Protein 3AX1 (pdb70)

Nearest PDB structures (foldseek):
  3ax1-assembly1_A  TM=1.003E+00  e=4.903E-50  Arabidopsis thaliana
  6f7p-assembly2_D  TM=4.455E-01  e=3.213E-05  Homo sapiens
  7qy5-assembly1_D  TM=3.131E-01  e=3.976E-04  Schizosaccharomyces pombe
  7qy5-assembly1_B  TM=3.128E-01  e=9.876E-04  Schizosaccharomyces pombe

Radius of gyration: 26.88 Å; Cα contacts (8 Å, |Δi|>4): 322; chains: 1; bounding box: 66×75×68 Å

B-factor: mean 77.03, std 22.75, range [39.2, 157.37]

InterPro domains:
  IPR007042 SERRATE/Ars2 , C-terminal [PF04959] (436-631)
  IPR013087 Zinc finger C2H2-type [PS00028] (500-523)
  IPR021933 SERRATE/Ars2, N-terminal [PF12066] (199-280)
  IPR039727 SERRATE/Ars2 [PTHR13165] (330-719)

Secondary structure (DSSP, 8-state):
-PPPHHHHGGGTTTS--HHHHHHHHHHHHHHHHHHHHHHHHHHHTTSHHHHHHH-HHHHHHHHHHHHHHHHHHHHHHHHHHHTT-----SBSS-----PBPPGGGS-HHHHHHHHHHHHHHHHHHHHHHT----TT------EEE--SS--EEE-SHHHHHHHHHHHHHHH-EEGGGTEE-TT--SB--B--HHHHHHHHHHHHHHHS--HHHHHH-HHHHHHHHHHHHGGGEEEEE-SSSSEEEEE-SSS---EESSHHHHHHHHHHH-HHHHHHHHHHHHHHHHHHHHHHH-----

Sequence (298 aa):
GLMSYKQFIQELEDDILPSEAERRYQEYKSEYITTQKRAFFNTHKEEDWLKNKYHPTNLLSVIERRNDLAQKVAKDFLLDLQSGTLDLGPAVTALNAAPKAPSFTSDPKRILTDVEQTQALVRKLDSEKKIEENVLQSTGPVVIIRGLTSVKGLEGVELLDTLVTYLWRVHGLDYYGKVETNEAKGLRHVRDENESKFDSHWQERLKGQDPLEVMAAKEKIDAAATEALDPHVRKIRDEKYGWKYGCGAKGCTKLFHAAEFVYKHLKLKHTELVTELTTKVREELYFQNYLEHHHHHH

GO terms:
  GO:0010445 nuclear dicing body (C, IDA)
  GO:0005634 nucleus (C, EXP)
  GO:0016607 nuclear speck (C, EXP)
  GO:0031053 primary miRNA processing (P, IMP)
  GO:0008380 RNA splicing (P, IMP)
  GO:0005515 protein binding (F, IPI)
  GO:0016607 nuclear speck (C, IDA)
  GO:0006355 regulation of DNA-templated transcription (P, TAS)
  GO:0005730 nucleolus (C, HDA)
  GO:0010267 ta-siRNA processing (P, IMP)
  GO:2000011 regulation of adaxial/abaxial pattern formation (P, IMP)
  GO:0048367 shoot system development (P, IMP)
  GO:0048509 regulation of meristem development (P, IMP)
  GO:0000381 regulation of alternative mRNA splicing, via spliceosome (P, IMP)
  GO:0005846 nuclear cap binding complex (C, IPI)

Solvent-accessible surface area: 19092 Å² total; per-residue (Å²): 98,57,54,43,86,160,81,35,40,114,153,60,88,141,139,112,86,89,75,104,9,104,140,120,29,104,84,50,66,68,112,48,47,81,52,77,48,110,46,70,14,79,94,42,65,128,80,94,106,0,51,55,96,9,10,5,80,30,0,67,47,9,7,93,140,29,5,89,110,4,59,125,35,2,153,58,9,24,106,57,15,43,54,40,81,26,65,79,17,45,32,35,78,20,172,149,155,24,62,166,11,61,96,40,4,101,53,92,153,10,33,122,52,2,5,106,12,0,12,22,0,0,111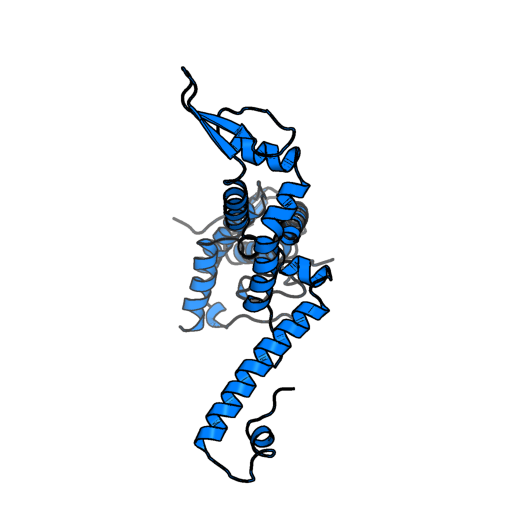,47,0,1,82,29,4,120,14,135,158,12,73,0,74,172,125,44,40,91,7,100,1,192,24,159,141,67,104,98,53,23,115,12,58,91,0,0,36,3,0,0,2,0,0,16,30,13,9,9,0,6,0,7,17,78,68,40,75,60,132,18,173,36,81,7,52,51,90,146,134,72,56,72,127,7,39,62,58,0,73,119,15,34,166,41,100,4,64,27,60,85,33,1,18,116,154,141,12,63,59,31,8,45,130,28,0,78,113,41,23,117,118,75,164,46,177,178,160,36,99,49,39,0,1,21,8,202,90,24,118,103,103,43,100,26,34,124,104,0,34,142,12,0,78,120,131,30,83,118,38,11,78,132,56,4,59,174,64,64,73,93,35,4,47,73,9,0,54,133,84,35,143,36,156,95

Structure (mmCIF, N/CA/C/O backbone):
data_3AX1
#
_entry.id   3AX1
#
_cell.length_a   50.965
_cell.length_b   80.663
_cell.length_c   112.670
_cell.angle_alpha   90.00
_cell.angle_beta   90.00
_cell.angle_gamma   90.00
#
_symmetry.space_group_name_H-M   'P 21 21 21'
#
loop_
_entity.id
_entity.type
_entity.pdbx_description
1 polymer 'Serrate RNA effector molecule'
2 non-polymer 'ZINC ION'
3 water water
#
loop_
_atom_site.group_PDB
_atom_site.id
_atom_site.type_symbol
_atom_site.label_atom_id
_atom_site.label_alt_id
_atom_site.label_comp_id
_atom_site.label_asym_id
_atom_site.label_entity_id
_atom_site.label_seq_id
_atom_site.pdbx_PDB_ins_code
_atom_site.Cartn_x
_atom_site.Cartn_y
_atom_site.Cartn_z
_atom_site.occupancy
_atom_site.B_iso_or_equiv
_atom_site.auth_seq_id
_atom_site.auth_comp_id
_atom_site.auth_asym_id
_atom_site.auth_atom_id
_atom_site.pdbx_PDB_model_num
ATOM 1 N N . GLY A 1 1 ? 0.747 29.817 69.788 1.00 80.50 194 GLY A N 1
ATOM 2 C CA . GLY A 1 1 ? 0.142 29.263 68.537 1.00 80.30 194 GLY A CA 1
ATOM 3 C C . GLY A 1 1 ? -1.319 29.650 68.436 1.00 80.08 194 GLY A C 1
ATOM 4 O O . GLY A 1 1 ? -2.039 29.682 69.445 1.00 80.22 194 GLY A O 1
ATOM 5 N N . LEU A 1 2 ? -1.763 29.951 67.221 1.00 97.35 195 LEU A N 1
ATOM 6 C CA . LEU A 1 2 ? -3.152 30.335 67.017 1.00 97.08 195 LEU A CA 1
ATOM 7 C C . LEU A 1 2 ? -4.107 29.160 67.250 1.00 100.21 195 LEU A C 1
ATOM 8 O O . LEU A 1 2 ? -4.015 28.135 66.577 1.00 102.30 195 LEU A O 1
ATOM 13 N N . MET A 1 3 ? -5.012 29.325 68.211 1.00 100.48 196 MET A N 1
ATOM 14 C CA . MET A 1 3 ? -6.046 28.333 68.486 1.00 103.67 196 MET A CA 1
ATOM 15 C C . MET A 1 3 ? -6.954 28.167 67.286 1.00 104.69 196 MET A C 1
ATOM 16 O O . MET A 1 3 ? -7.414 29.149 66.720 1.00 102.70 196 MET A O 1
ATOM 21 N N . SER A 1 4 ? -7.214 26.929 66.890 1.00 108.09 197 SER A N 1
ATOM 22 C CA . SER A 1 4 ? -8.263 26.679 65.912 1.00 110.14 197 SER A CA 1
ATOM 23 C C . SER A 1 4 ? -9.581 27.121 66.540 1.00 110.99 197 SER A C 1
ATOM 24 O O . SER A 1 4 ? -9.656 27.340 67.760 1.00 110.66 197 SER A O 1
ATOM 27 N N . TYR A 1 5 ? -10.615 27.260 65.717 1.00 112.22 198 TYR A N 1
ATOM 28 C CA . TYR A 1 5 ? -11.929 27.569 66.251 1.00 113.77 198 TYR A CA 1
ATOM 29 C C . TYR A 1 5 ? -12.266 26.587 67.357 1.00 117.64 198 TYR A C 1
ATOM 30 O O . TYR A 1 5 ? -12.656 27.002 68.440 1.00 117.55 198 TYR A O 1
ATOM 39 N N . LYS A 1 6 ? -12.054 25.297 67.088 1.00 121.68 199 LYS A N 1
ATOM 40 C CA . LYS A 1 6 ? -12.508 24.186 67.955 1.00 126.51 199 LYS A CA 1
ATOM 41 C C . LYS A 1 6 ? -12.099 24.320 69.423 1.00 126.13 199 LYS A C 1
ATOM 42 O O . LYS A 1 6 ? -12.877 24.004 70.333 1.00 128.05 199 LYS A O 1
ATOM 48 N N . GLN A 1 7 ? -10.877 24.805 69.626 1.00 123.65 200 GLN A N 1
ATOM 49 C CA . GLN A 1 7 ? -10.257 24.877 70.941 1.00 123.47 200 GLN A CA 1
ATOM 50 C C . GLN A 1 7 ? -10.718 26.093 71.728 1.00 121.46 200 GLN A C 1
ATOM 51 O O . GLN A 1 7 ? -10.945 26.007 72.936 1.00 122.44 200 GLN A O 1
ATOM 57 N N . PHE A 1 8 ? -10.844 27.224 71.039 1.00 119.00 201 PHE A N 1
ATOM 58 C CA . PHE A 1 8 ? -11.282 28.476 71.656 1.00 117.08 201 PHE A CA 1
ATOM 59 C C . PHE A 1 8 ? -12.646 28.370 72.355 1.00 120.08 201 PHE A C 1
ATOM 60 O O . PHE A 1 8 ? -12.834 28.928 73.437 1.00 119.37 201 PHE A O 1
ATOM 68 N N . ILE A 1 9 ? -13.582 27.653 71.734 1.00 123.90 202 ILE A N 1
ATOM 69 C CA . ILE A 1 9 ? -14.959 27.534 72.222 1.00 127.45 202 ILE A CA 1
ATOM 70 C C . ILE A 1 9 ? -15.029 26.963 73.639 1.00 130.18 202 ILE A C 1
ATOM 71 O O . ILE A 1 9 ? -15.916 27.318 74.422 1.00 131.18 202 ILE A O 1
ATOM 76 N N . GLN A 1 10 ? -14.080 26.087 73.956 1.00 131.89 203 GLN A N 1
ATOM 77 C CA . GLN A 1 10 ? -14.199 25.166 75.087 1.00 135.58 203 GLN A CA 1
ATOM 78 C C . GLN A 1 10 ? -14.307 25.801 76.472 1.00 135.10 203 GLN A C 1
ATOM 79 O O . GLN A 1 10 ? -15.078 25.321 77.308 1.00 137.98 203 GLN A O 1
ATOM 85 N N . GLU A 1 11 ? -13.570 26.890 76.696 1.00 131.78 204 GLU A N 1
ATOM 86 C CA . GLU A 1 11 ? -13.625 27.618 77.970 1.00 131.27 204 GLU A CA 1
ATOM 87 C C . GLU A 1 11 ? -14.782 28.617 78.059 1.00 130.74 204 GLU A C 1
ATOM 88 O O . GLU A 1 11 ? -14.651 29.673 78.681 1.00 128.22 204 GLU A O 1
ATOM 94 N N . LEU A 1 12 ? -15.914 28.271 77.448 1.00 133.59 205 LEU A N 1
ATOM 95 C CA . LEU A 1 12 ? -17.107 29.121 77.447 1.00 133.91 205 LEU A CA 1
ATOM 96 C C . LEU A 1 12 ? -18.384 28.289 77.443 1.00 138.46 205 LEU A C 1
ATOM 97 O O . LEU A 1 12 ? -19.451 28.771 77.836 1.00 139.23 205 LEU A O 1
ATOM 102 N N . GLU A 1 13 ? -18.262 27.043 76.993 1.00 141.84 206 GLU A N 1
ATOM 103 C CA . GLU A 1 13 ? -19.408 26.178 76.691 1.00 146.52 206 GLU A CA 1
ATOM 104 C C . GLU A 1 13 ? -20.443 26.026 77.816 1.00 149.59 206 GLU A C 1
ATOM 105 O O . GLU A 1 13 ? -21.340 25.176 77.732 1.00 153.55 206 GLU A O 1
ATOM 111 N N . ASP A 1 14 ? -20.313 26.863 78.848 1.00 148.05 207 ASP A N 1
ATOM 112 C CA . ASP A 1 14 ? -21.215 26.903 80.009 1.00 150.52 207 ASP A CA 1
ATOM 113 C C . ASP A 1 14 ? -22.619 27.360 79.622 1.00 151.72 207 ASP A C 1
ATOM 114 O O . ASP A 1 14 ? -23.584 26.591 79.703 1.00 155.54 207 ASP A O 1
ATOM 119 N N . ASP A 1 15 ? -22.713 28.631 79.225 1.00 148.61 208 ASP A N 1
ATOM 120 C CA . ASP A 1 15 ? -23.918 29.182 78.620 1.00 149.20 208 ASP A CA 1
ATOM 121 C C . ASP A 1 15 ? -23.548 29.556 77.180 1.00 146.94 208 ASP A C 1
ATOM 122 O O . ASP A 1 15 ? -23.043 30.659 76.902 1.00 143.30 208 ASP A O 1
ATOM 127 N N . ILE A 1 16 ? -23.777 28.609 76.271 1.00 149.18 209 ILE A N 1
ATOM 128 C CA . ILE A 1 16 ? -23.276 28.714 74.895 1.00 147.10 209 ILE A CA 1
ATOM 129 C C . ILE A 1 16 ? -24.071 29.751 74.106 1.00 145.35 209 ILE A C 1
ATOM 130 O O . ILE A 1 16 ? -25.272 29.926 74.338 1.00 147.47 209 ILE A O 1
ATOM 135 N N . LEU A 1 17 ? -23.397 30.448 73.198 1.00 141.24 210 LEU A N 1
ATOM 136 C CA . LEU A 1 17 ? -24.097 31.168 72.141 1.00 140.14 210 LEU A CA 1
ATOM 137 C C . LEU A 1 17 ? -23.303 31.145 70.843 1.00 137.97 210 LEU A C 1
ATOM 138 O O . LEU A 1 17 ? -22.227 31.739 70.776 1.00 134.74 210 LEU A O 1
ATOM 143 N N . PRO A 1 18 ? -23.842 30.474 69.804 1.00 139.86 211 PRO A N 1
ATOM 144 C CA . PRO A 1 18 ? -23.185 30.270 68.504 1.00 138.37 211 PRO A CA 1
ATOM 145 C C . PRO A 1 18 ? -22.594 31.537 67.873 1.00 133.69 211 PRO A C 1
ATOM 146 O O . PRO A 1 18 ? -21.443 31.516 67.423 1.00 131.55 211 PRO A O 1
ATOM 150 N N . SER A 1 19 ? -23.365 32.624 67.852 1.00 132.03 212 SER A N 1
ATOM 151 C CA . SER A 1 19 ? -22.924 33.867 67.206 1.00 127.72 212 SER A CA 1
ATOM 152 C C . SER A 1 19 ? -22.128 34.823 6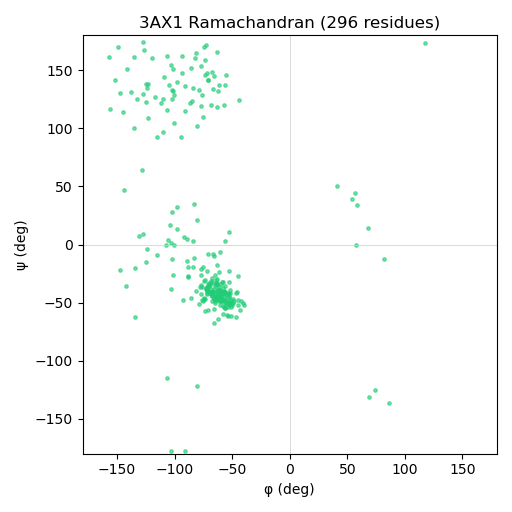8.097 1.00 123.79 212 SER A C 1
ATOM 153 O O . SER A 1 19 ? -21.316 35.585 67.587 1.00 120.76 212 SER A O 1
ATOM 156 N N . GLU A 1 20 ? -22.349 34.793 69.412 1.00 123.85 213 GLU A N 1
ATOM 157 C CA . GLU A 1 20 ? -21.453 35.496 70.334 1.00 120.48 213 GLU A CA 1
ATOM 158 C C . GLU A 1 20 ? -20.084 34.845 70.266 1.00 118.30 213 GLU A C 1
ATOM 159 O O . GLU A 1 20 ? -19.071 35.535 70.367 1.00 115.49 213 GLU A O 1
ATOM 165 N N . ALA A 1 21 ? -20.064 33.523 70.086 1.00 119.72 214 ALA A N 1
ATOM 166 C CA . ALA A 1 21 ? -18.822 32.757 69.985 1.00 118.13 214 ALA A CA 1
ATOM 167 C C . ALA A 1 21 ? -17.960 33.195 68.796 1.00 114.90 214 ALA A C 1
ATOM 168 O O . ALA A 1 21 ? -16.758 33.436 68.956 1.00 112.42 214 ALA A O 1
ATOM 170 N N . GLU A 1 22 ? -18.582 33.307 67.618 1.00 114.60 215 GLU A N 1
ATOM 171 C CA . GLU A 1 22 ? -17.895 33.733 66.383 1.00 111.25 215 GLU A CA 1
ATOM 172 C C . GLU A 1 22 ? -17.389 35.165 66.479 1.00 106.35 215 GLU A C 1
ATOM 173 O O . GLU A 1 22 ? -16.352 35.487 65.917 1.00 103.85 215 GLU A O 1
ATOM 179 N N . ARG A 1 23 ? -18.137 36.008 67.189 1.00 104.73 216 ARG A N 1
ATOM 180 C CA . ARG A 1 23 ? -17.767 37.395 67.468 1.00 100.42 216 ARG A CA 1
ATOM 181 C C . ARG A 1 23 ? -16.488 37.442 68.317 1.00 97.67 216 ARG A C 1
ATOM 182 O O . ARG A 1 23 ? -15.563 38.230 68.053 1.00 94.38 216 ARG A O 1
ATOM 190 N N . ARG A 1 24 ? -16.445 36.577 69.331 1.00 98.24 217 ARG A N 1
ATOM 191 C CA . ARG A 1 24 ? -15.350 36.570 70.297 1.00 95.67 217 ARG A CA 1
ATOM 192 C C . ARG A 1 24 ? -14.067 35.934 69.753 1.00 93.72 217 ARG A C 1
ATOM 193 O O . ARG A 1 24 ? -12.957 36.402 70.048 1.00 90.95 217 ARG A O 1
ATOM 201 N N . TYR A 1 25 ? -14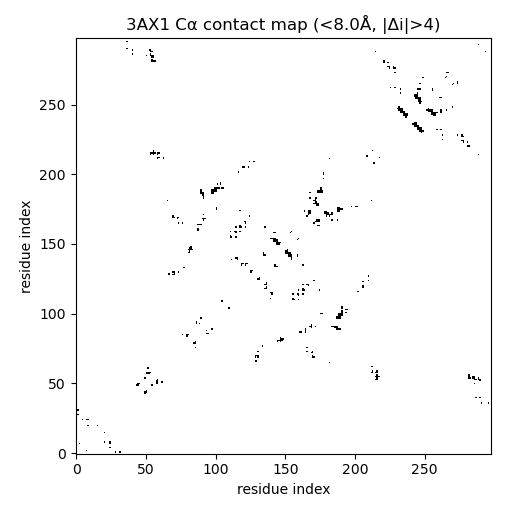.230 34.883 68.951 1.00 94.32 218 TYR A N 1
ATOM 202 C CA . TYR A 1 25 ? -13.100 34.196 68.357 1.00 92.79 218 TYR A CA 1
ATOM 203 C C . TYR A 1 25 ? -12.437 35.065 67.286 1.00 89.76 218 TYR A C 1
ATOM 204 O O . TYR A 1 25 ? -11.214 35.060 67.137 1.00 87.92 218 TYR A O 1
ATOM 213 N N . GLN A 1 26 ? -13.254 35.817 66.557 1.00 88.92 219 GLN A N 1
ATOM 214 C CA . GLN A 1 26 ? -12.775 36.763 65.563 1.00 85.97 219 GLN A CA 1
ATOM 215 C C . GLN A 1 26 ? -11.954 37.844 66.240 1.00 82.64 219 GLN A C 1
ATOM 216 O O . GLN A 1 26 ? -10.866 38.207 65.780 1.00 80.19 219 GLN A O 1
ATOM 222 N N . GLU A 1 27 ? -12.505 38.355 67.337 1.00 82.44 220 GLU A N 1
ATOM 223 C CA . GLU A 1 27 ? -11.836 39.334 68.187 1.00 80.33 220 GLU A CA 1
ATOM 224 C C . GLU A 1 27 ? -10.522 38.786 68.753 1.00 78.63 220 GLU A C 1
ATOM 225 O O . GLU A 1 27 ? -9.502 39.475 68.727 1.00 75.85 220 GLU A O 1
ATOM 231 N N . TYR A 1 28 ? -10.581 37.552 69.266 1.00 80.06 221 TYR A N 1
ATOM 232 C CA . TYR A 1 28 ? -9.412 36.812 69.728 1.00 78.97 221 TYR A CA 1
ATOM 233 C C . TYR A 1 28 ? -8.364 36.697 68.626 1.00 77.25 221 TYR A C 1
ATOM 234 O O . TYR A 1 28 ? -7.187 36.954 68.862 1.00 75.41 221 TYR A O 1
ATOM 243 N N . LYS A 1 29 ? -8.792 36.302 67.430 1.00 77.74 222 LYS A N 1
ATOM 244 C CA . LYS A 1 29 ? -7.877 36.165 66.313 1.00 76.17 222 LYS A CA 1
ATOM 245 C C . LYS A 1 29 ? -7.222 37.493 66.105 1.00 73.08 222 LYS A C 1
ATOM 246 O O . LYS A 1 29 ? -6.012 37.619 66.227 1.00 71.97 222 LYS A O 1
ATOM 252 N N . SER A 1 30 ? -8.041 38.498 65.833 1.00 72.31 223 SER A N 1
ATOM 253 C CA . SER A 1 30 ? -7.564 39.844 65.553 1.00 69.42 223 SER A CA 1
ATOM 254 C C . SER A 1 30 ? -6.541 40.315 66.596 1.00 67.53 223 SER A C 1
ATOM 255 O O . SER A 1 30 ? -5.462 40.792 66.244 1.00 66.17 223 SER A O 1
ATOM 258 N N . GLU A 1 31 ? -6.876 40.150 67.871 1.00 67.80 224 GLU A N 1
ATOM 259 C CA . GLU A 1 31 ? -6.045 40.610 68.976 1.00 66.37 224 GLU A CA 1
ATOM 260 C C . GLU A 1 31 ? -4.767 39.791 69.168 1.00 66.65 224 GLU A C 1
ATOM 261 O O . GLU A 1 31 ? -3.708 40.345 69.467 1.00 65.21 224 GLU A O 1
ATOM 267 N N . TYR A 1 32 ? -4.866 38.476 69.007 1.00 68.47 225 TYR A N 1
ATOM 268 C CA . TYR A 1 32 ? -3.696 37.619 69.036 1.00 68.63 225 TYR A CA 1
ATOM 269 C C . TYR A 1 32 ? -2.644 38.082 68.043 1.00 66.48 225 TYR A C 1
ATOM 270 O O . TYR A 1 32 ? -1.529 38.433 68.435 1.00 65.64 225 TYR A O 1
ATOM 279 N N . ILE A 1 33 ? -3.004 38.103 66.764 1.00 65.76 226 ILE A N 1
ATOM 280 C CA . ILE A 1 33 ? -2.046 38.413 65.701 1.00 63.96 226 ILE A CA 1
ATOM 281 C C . ILE A 1 33 ? -1.379 39.785 65.822 1.00 61.47 226 ILE A C 1
ATOM 282 O O . ILE A 1 33 ? -0.160 39.889 65.708 1.00 60.51 226 ILE A O 1
ATOM 287 N N . THR A 1 34 ? -2.168 40.827 66.061 1.00 61.01 227 THR A N 1
ATOM 288 C CA . THR A 1 34 ? -1.624 42.159 66.337 1.00 59.01 227 THR A CA 1
ATOM 289 C C . THR A 1 34 ? -0.583 42.097 67.453 1.00 59.49 227 THR A C 1
ATOM 290 O O . THR A 1 34 ? 0.464 42.739 67.367 1.00 58.06 227 THR A O 1
ATOM 294 N N . THR A 1 35 ? -0.878 41.317 68.492 1.00 61.65 228 THR A N 1
ATOM 295 C CA . THR A 1 35 ? -0.011 41.237 69.654 1.00 62.48 228 THR A CA 1
ATOM 296 C C . THR A 1 35 ? 1.257 40.432 69.379 1.00 63.53 228 THR A C 1
ATOM 297 O O . THR A 1 35 ? 2.347 40.877 69.718 1.00 62.52 228 THR A O 1
ATOM 301 N N . GLN A 1 36 ? 1.126 39.270 68.743 1.00 66.19 229 GLN A N 1
ATOM 302 C CA . GLN A 1 36 ? 2.304 38.509 68.320 1.00 67.72 229 GLN A CA 1
ATOM 303 C C . GLN A 1 36 ? 3.268 39.350 67.486 1.00 65.83 229 GLN A C 1
ATOM 304 O O . GLN A 1 36 ? 4.478 39.315 67.699 1.00 65.55 229 GLN A O 1
ATOM 310 N N . LYS A 1 37 ? 2.722 40.096 66.529 1.00 64.89 230 LYS A N 1
ATOM 311 C CA . LYS A 1 37 ? 3.535 40.943 65.665 1.00 62.97 230 LYS A CA 1
ATOM 312 C C . LYS A 1 37 ? 4.241 42.040 66.435 1.00 60.89 230 LYS A C 1
ATOM 313 O O . LYS A 1 37 ? 5.349 42.415 66.078 1.00 60.32 230 LYS A O 1
ATOM 319 N N . ARG A 1 38 ? 3.618 42.570 67.477 1.00 60.11 231 ARG A N 1
ATOM 320 C CA . ARG A 1 38 ? 4.282 43.611 68.228 1.00 58.78 231 ARG A CA 1
ATOM 321 C C . ARG A 1 38 ? 5.390 42.970 69.044 1.00 59.81 231 ARG A C 1
ATOM 322 O O . ARG A 1 38 ? 6.540 43.450 69.045 1.00 58.70 231 ARG A O 1
ATOM 330 N N . ALA A 1 39 ? 5.036 41.867 69.711 1.00 61.49 232 ALA A N 1
ATOM 331 C CA . ALA A 1 39 ? 5.973 41.095 70.517 1.00 62.57 232 ALA A CA 1
ATOM 332 C C . ALA A 1 39 ? 7.249 40.789 69.738 1.00 62.69 232 ALA A C 1
ATOM 333 O O . ALA A 1 39 ? 8.348 41.033 70.230 1.00 62.59 232 ALA A O 1
ATOM 335 N N . PHE A 1 40 ? 7.099 40.267 68.523 1.00 63.18 233 PHE A N 1
ATOM 336 C CA . PHE A 1 40 ? 8.244 39.922 67.707 1.00 63.13 233 PHE A CA 1
ATOM 337 C C . PHE A 1 40 ? 9.067 41.166 67.416 1.00 61.41 233 PHE A C 1
ATOM 338 O O . PHE A 1 40 ? 10.290 41.153 67.549 1.00 61.14 233 PHE A O 1
ATOM 346 N N . PHE A 1 41 ? 8.391 42.241 67.033 1.00 60.27 234 PHE A N 1
ATOM 347 C CA . PHE A 1 41 ? 9.079 43.497 66.806 1.00 59.10 234 PHE A CA 1
ATOM 348 C C . PHE A 1 41 ? 9.882 43.958 68.010 1.00 59.08 234 PHE A C 1
ATOM 349 O O . PHE A 1 41 ? 11.002 44.415 67.857 1.00 58.72 234 PHE A O 1
ATOM 357 N N . ASN A 1 42 ? 9.301 43.846 69.198 1.00 60.06 235 ASN A N 1
ATOM 358 C CA . ASN A 1 42 ? 9.963 44.286 70.422 1.00 60.48 235 ASN A CA 1
ATOM 359 C C . ASN A 1 42 ? 11.119 43.413 70.880 1.00 62.22 235 ASN A C 1
ATOM 360 O O . ASN A 1 42 ? 11.971 43.879 71.626 1.00 62.44 235 ASN A O 1
ATOM 365 N N . THR A 1 43 ? 11.126 42.148 70.457 1.00 63.97 236 THR A N 1
ATOM 366 C CA . THR A 1 43 ? 12.224 41.221 70.734 1.00 65.70 236 THR A CA 1
ATOM 367 C C . THR A 1 43 ? 13.444 41.583 69.890 1.00 65.52 236 THR A C 1
ATOM 368 O O . THR A 1 43 ? 14.574 41.491 70.371 1.00 66.06 236 THR A O 1
ATOM 372 N N . HIS A 1 44 ? 13.214 42.018 68.648 1.00 64.62 237 HIS A N 1
ATOM 373 C CA . HIS A 1 44 ? 14.304 42.219 67.711 1.00 64.63 237 HIS A CA 1
ATOM 374 C C . HIS A 1 44 ? 14.546 43.665 67.247 1.00 63.71 237 HIS A C 1
ATOM 375 O O . HIS A 1 44 ? 15.559 43.938 66.606 1.00 63.03 237 HIS A O 1
ATOM 382 N N . LYS A 1 45 ? 13.646 44.587 67.584 1.00 63.95 238 LYS A N 1
ATOM 383 C CA . LYS A 1 45 ? 13.739 45.977 67.108 1.00 64.15 238 LYS A CA 1
ATOM 384 C C . LYS A 1 45 ? 15.155 46.575 67.201 1.00 64.80 238 LYS A C 1
ATOM 385 O O . LYS A 1 45 ? 15.500 47.478 66.438 1.00 64.19 238 LYS A O 1
ATOM 391 N N . GLU A 1 46 ? 15.960 46.074 68.136 1.00 67.00 239 GLU A N 1
ATOM 392 C CA . GLU A 1 46 ? 17.289 46.646 68.437 1.00 68.42 239 GLU A CA 1
ATOM 393 C C . GLU A 1 46 ? 18.408 46.065 67.592 1.00 68.86 239 GLU A C 1
ATOM 394 O O . GLU A 1 46 ? 19.422 46.727 67.363 1.00 68.96 239 GLU A O 1
ATOM 400 N N . GLU A 1 47 ? 18.219 44.818 67.159 1.00 69.75 240 GLU A N 1
ATOM 401 C CA . GLU A 1 47 ? 19.195 44.085 66.366 1.00 70.03 240 GLU A CA 1
ATOM 402 C C . GLU A 1 47 ? 19.370 44.696 64.979 1.00 68.02 240 GLU A C 1
ATOM 403 O O . GLU A 1 47 ? 18.444 45.288 64.429 1.00 67.09 240 GLU A O 1
ATOM 409 N N . ASP A 1 48 ? 20.579 44.590 64.439 1.00 67.73 241 ASP A N 1
ATOM 410 C CA . ASP A 1 48 ? 20.896 45.197 63.152 1.00 65.79 241 ASP A CA 1
ATOM 411 C C . ASP A 1 48 ? 20.280 44.450 61.990 1.00 65.29 241 ASP A C 1
ATOM 412 O O . ASP A 1 48 ? 19.929 45.066 60.983 1.00 64.37 241 ASP A O 1
ATOM 417 N N . TRP A 1 49 ? 20.113 43.133 62.128 1.00 65.76 242 TRP A N 1
ATOM 418 C CA . TRP A 1 49 ? 19.501 42.357 61.055 1.00 65.16 242 TRP A CA 1
ATOM 419 C C . TRP A 1 49 ? 18.156 42.965 60.681 1.00 63.41 242 TRP A C 1
ATOM 420 O O . TRP A 1 49 ? 17.925 43.281 59.513 1.00 62.73 242 TRP A O 1
ATOM 431 N N . LEU A 1 50 ? 17.309 43.189 61.683 1.00 62.34 243 LEU A N 1
ATOM 432 C CA . LEU A 1 50 ? 15.997 43.788 61.470 1.00 60.70 243 LEU A CA 1
ATOM 433 C C . LEU A 1 50 ? 16.084 45.259 61.013 1.00 58.94 243 LEU A C 1
ATOM 434 O O . LEU A 1 50 ? 15.359 45.677 60.101 1.00 58.05 243 LEU A O 1
ATOM 439 N N . LYS A 1 51 ? 16.978 46.029 61.635 1.00 58.10 244 LYS A N 1
ATOM 440 C CA . LYS A 1 51 ? 17.146 47.454 61.291 1.00 56.60 244 LYS A CA 1
ATOM 441 C C . LYS A 1 51 ? 17.578 47.662 59.846 1.00 55.76 244 LYS A C 1
ATOM 442 O O . LYS A 1 51 ? 17.141 48.621 59.203 1.00 55.08 244 LYS A O 1
ATOM 448 N N . ASN A 1 52 ? 18.430 46.758 59.350 1.00 55.57 245 ASN A N 1
ATOM 449 C CA . ASN A 1 52 ? 18.896 46.777 57.962 1.00 54.22 245 ASN A CA 1
ATOM 450 C C . ASN A 1 52 ? 17.828 46.398 56.945 1.00 53.69 245 ASN A C 1
ATOM 451 O O . ASN A 1 52 ? 18.035 46.514 55.728 1.00 53.06 245 ASN A O 1
ATOM 456 N N . LYS A 1 53 ? 16.679 45.949 57.438 1.00 53.55 246 LYS A N 1
ATOM 457 C CA . LYS A 1 53 ? 15.617 45.535 56.548 1.00 53.27 246 LYS A CA 1
ATOM 458 C C . LYS A 1 53 ? 14.565 46.590 56.498 1.00 52.13 246 LYS A C 1
ATOM 459 O O . LYS A 1 53 ? 14.033 46.867 55.432 1.00 51.82 246 LYS A O 1
ATOM 465 N N . TYR A 1 54 ? 14.283 47.209 57.640 1.00 52.02 247 TYR A N 1
ATOM 466 C CA . TYR A 1 54 ? 13.139 48.123 57.724 1.00 51.83 247 TYR A CA 1
ATOM 467 C C . TYR A 1 54 ? 13.384 49.546 58.217 1.00 50.73 247 TYR A C 1
ATOM 468 O O . TYR A 1 54 ? 12.497 50.396 58.059 1.00 50.56 247 TYR A O 1
ATOM 477 N N . HIS A 1 55 ? 14.538 49.812 58.823 1.00 50.02 248 HIS A N 1
ATOM 478 C CA . HIS A 1 55 ? 14.784 51.133 59.363 1.00 49.48 248 HIS A CA 1
ATOM 479 C C . HIS A 1 55 ? 15.329 52.095 58.308 1.00 49.19 248 HIS A C 1
ATOM 480 O O . HIS A 1 55 ? 16.378 51.828 57.716 1.00 50.22 248 HIS A O 1
ATOM 487 N N . PRO A 1 56 ? 14.644 53.234 58.088 1.00 48.33 249 PRO A N 1
ATOM 488 C CA . PRO A 1 56 ? 15.024 54.243 57.094 1.00 47.77 249 PRO A CA 1
ATOM 489 C C . PRO A 1 56 ? 16.448 54.757 57.175 1.00 47.92 249 PRO A C 1
ATOM 490 O O . PRO A 1 56 ? 17.002 55.115 56.133 1.00 48.37 249 PRO A O 1
ATOM 494 N N . THR A 1 57 ? 17.033 54.825 58.374 1.00 47.86 250 THR A N 1
ATOM 495 C CA . THR A 1 57 ? 18.425 55.278 58.503 1.00 48.29 250 THR A CA 1
ATOM 496 C C . THR A 1 57 ? 19.357 54.190 58.008 1.00 48.26 250 THR A C 1
ATOM 497 O O . THR A 1 57 ? 20.128 54.414 57.082 1.00 48.61 250 THR A O 1
ATOM 501 N N . ASN A 1 58 ? 19.263 53.014 58.601 1.00 48.38 251 ASN A N 1
ATOM 502 C CA . ASN A 1 58 ? 20.032 51.871 58.118 1.00 49.46 251 ASN A CA 1
ATOM 503 C C . ASN A 1 58 ? 19.861 51.593 56.629 1.00 49.47 251 ASN A C 1
ATOM 504 O O . ASN A 1 58 ? 20.838 51.314 55.930 1.00 50.14 251 ASN A O 1
ATOM 509 N N . LEU A 1 59 ? 18.633 51.675 56.127 1.00 49.12 252 LEU A N 1
ATOM 510 C CA . LEU A 1 59 ? 18.423 51.383 54.711 1.00 48.99 252 LEU A CA 1
ATOM 511 C C . LEU A 1 59 ? 19.359 52.210 53.855 1.00 49.20 252 LEU A C 1
ATOM 512 O O . LEU A 1 59 ? 20.083 51.647 53.035 1.00 50.82 252 LEU A O 1
ATOM 517 N N . LEU A 1 60 ? 19.408 53.525 54.086 1.00 48.12 253 LEU A N 1
ATOM 518 C CA . LEU A 1 60 ? 20.297 54.398 53.314 1.00 47.15 253 LEU A CA 1
ATOM 519 C C . LEU A 1 60 ? 21.740 53.846 53.152 1.00 47.47 253 LEU A C 1
ATOM 520 O O . LEU A 1 60 ? 22.340 53.925 52.061 1.00 47.80 253 LEU A O 1
ATOM 525 N N . SER A 1 61 ? 22.290 53.262 54.202 1.00 46.72 254 SER A N 1
ATOM 526 C CA . SER A 1 61 ? 23.626 52.732 54.053 1.00 47.52 254 SER A CA 1
ATOM 527 C C . SER A 1 61 ? 23.625 51.273 53.563 1.00 48.23 254 SER A C 1
ATOM 528 O O . SER A 1 61 ? 24.662 50.743 53.119 1.00 48.74 254 SER A O 1
ATOM 531 N N . VAL A 1 62 ? 22.468 50.619 53.634 1.00 47.45 255 VAL A N 1
ATOM 532 C CA . VAL A 1 62 ? 22.352 49.303 53.025 1.00 47.78 255 VAL A CA 1
ATOM 533 C C . VAL A 1 62 ? 22.402 49.499 51.502 1.00 47.93 255 VAL A C 1
ATOM 534 O O . VAL A 1 62 ? 23.081 48.748 50.779 1.00 48.92 255 VAL A O 1
ATOM 538 N N . ILE A 1 63 ? 21.718 50.546 51.049 1.00 46.82 256 ILE A N 1
ATOM 539 C CA . ILE A 1 63 ? 21.698 50.949 49.663 1.00 46.76 256 ILE A CA 1
ATOM 540 C C . ILE A 1 63 ? 23.103 51.341 49.227 1.00 48.07 256 ILE A C 1
ATOM 541 O O . ILE A 1 63 ? 23.530 50.969 48.146 1.00 48.84 256 ILE A O 1
ATOM 546 N N . GLU A 1 64 ? 23.846 52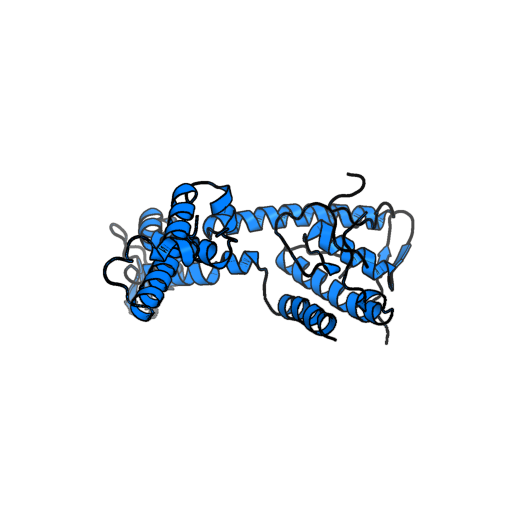.063 50.061 1.00 49.04 257 GLU A N 1
ATOM 547 C CA . GLU A 1 64 ? 25.175 52.500 49.621 1.00 50.61 257 GLU A CA 1
ATOM 548 C C . GLU A 1 64 ? 26.187 51.364 49.536 1.00 51.68 257 GLU A C 1
ATOM 549 O O . GLU A 1 64 ? 27.053 51.388 48.656 1.00 52.83 257 GLU A O 1
ATOM 555 N N . ARG A 1 65 ? 26.082 50.375 50.421 1.00 51.55 258 ARG A N 1
ATOM 556 C CA . ARG A 1 65 ? 26.903 49.176 50.290 1.00 52.80 258 ARG A CA 1
ATOM 557 C C . ARG A 1 65 ? 26.492 48.366 49.069 1.00 52.42 258 ARG A C 1
ATOM 558 O O . ARG A 1 65 ? 27.349 47.872 48.318 1.00 53.44 258 ARG A O 1
ATOM 566 N N . ARG A 1 66 ? 25.185 48.239 48.858 1.00 50.77 259 ARG A N 1
ATOM 567 C CA . ARG A 1 66 ? 24.693 47.535 47.689 1.00 50.75 259 ARG A CA 1
ATOM 568 C C . ARG A 1 66 ? 25.251 48.131 46.403 1.00 50.84 259 ARG A C 1
ATOM 569 O O . ARG A 1 66 ? 25.732 47.397 45.537 1.00 52.01 259 ARG A O 1
ATOM 577 N N . ASN A 1 67 ? 25.190 49.456 46.278 1.00 49.72 260 ASN A N 1
ATOM 578 C CA . ASN A 1 67 ? 25.594 50.095 45.047 1.00 49.64 260 ASN A CA 1
ATOM 579 C C . ASN A 1 67 ? 27.073 49.867 44.800 1.00 50.63 260 ASN A C 1
ATOM 580 O O . ASN A 1 67 ? 27.458 49.483 43.693 1.00 51.63 260 ASN A O 1
ATOM 585 N N . ASP A 1 68 ? 27.888 50.034 45.841 1.00 50.48 261 ASP A N 1
ATOM 586 C CA . ASP A 1 68 ? 29.346 49.856 45.726 1.00 51.41 261 ASP A CA 1
ATOM 587 C C . ASP A 1 68 ? 29.721 48.459 45.284 1.00 51.73 261 ASP A C 1
ATOM 588 O O . ASP A 1 68 ? 30.541 48.286 44.366 1.00 53.22 261 ASP A O 1
ATOM 593 N N . LEU A 1 69 ? 29.125 47.464 45.943 1.00 50.38 262 LEU A N 1
ATOM 594 C CA . LEU A 1 69 ? 29.333 46.076 45.580 1.00 49.77 262 LEU A CA 1
ATOM 595 C C . LEU A 1 69 ? 28.999 45.887 44.120 1.00 50.11 262 LEU A C 1
ATOM 596 O O . LEU A 1 69 ? 29.813 45.350 43.371 1.00 51.54 262 LEU A O 1
ATOM 601 N N . ALA A 1 70 ? 27.822 46.366 43.709 1.00 49.03 263 ALA A N 1
ATOM 602 C CA . ALA A 1 70 ? 27.333 46.157 42.345 1.00 49.78 263 ALA A CA 1
ATOM 603 C C . ALA A 1 70 ? 28.266 46.756 41.283 1.00 50.78 263 ALA A C 1
ATOM 604 O O . ALA A 1 70 ? 28.632 46.103 40.308 1.00 51.59 263 ALA A O 1
ATOM 606 N N . GLN A 1 71 ? 28.669 47.999 41.493 1.00 50.87 264 GLN A N 1
ATOM 607 C CA . GLN A 1 71 ? 29.610 48.644 40.600 1.00 52.10 264 GLN A CA 1
ATOM 608 C C . GLN A 1 71 ? 30.861 47.794 40.383 1.00 54.13 264 GLN A C 1
ATOM 609 O O . GLN A 1 71 ? 31.285 47.558 39.239 1.00 55.53 264 GLN A O 1
ATOM 615 N N . LYS A 1 72 ? 31.449 47.330 41.480 1.00 54.65 265 LYS A N 1
ATOM 616 C CA . LYS A 1 72 ? 32.629 46.477 41.393 1.00 56.35 265 LYS A CA 1
ATOM 617 C C . LYS A 1 72 ? 32.318 45.155 40.678 1.00 57.18 265 LYS A C 1
ATOM 618 O O . LYS A 1 72 ? 33.134 44.688 39.890 1.00 58.80 265 LYS A O 1
ATOM 624 N N . VAL A 1 73 ? 31.145 44.570 40.946 1.00 56.01 266 VAL A N 1
ATOM 625 C CA . VAL A 1 73 ? 30.765 43.294 40.342 1.00 56.82 266 VAL A CA 1
ATOM 626 C C . VAL A 1 73 ? 30.478 43.420 38.835 1.00 57.44 266 VAL A C 1
ATOM 627 O O . VAL A 1 73 ? 30.765 42.497 38.054 1.00 59.00 266 VAL A O 1
ATOM 631 N N . ALA A 1 74 ? 29.947 44.572 38.434 1.00 56.25 267 ALA A N 1
ATOM 632 C CA . ALA A 1 74 ? 29.737 44.886 37.024 1.00 56.68 267 ALA A CA 1
ATOM 633 C C . ALA A 1 74 ? 31.070 45.047 36.296 1.00 58.24 267 ALA A C 1
ATOM 634 O O . ALA A 1 74 ? 31.281 44.449 35.231 1.00 59.79 267 ALA A O 1
ATOM 636 N N . LYS A 1 75 ? 31.968 45.838 36.878 1.00 58.20 268 LYS A N 1
ATOM 637 C CA . LYS A 1 75 ? 33.327 45.972 36.369 1.00 60.17 268 LYS A CA 1
ATOM 638 C C . LYS A 1 75 ? 33.880 44.600 35.990 1.00 61.64 268 LYS A C 1
ATOM 639 O O . LYS A 1 75 ? 34.265 44.375 34.839 1.00 62.77 268 LYS A O 1
ATOM 645 N N . ASP A 1 76 ? 33.873 43.690 36.963 1.00 62.02 269 ASP A N 1
ATOM 646 C CA . ASP A 1 76 ? 34.343 42.313 36.799 1.00 64.48 269 ASP A CA 1
ATOM 647 C C . ASP A 1 76 ? 33.570 41.496 35.760 1.00 65.49 269 ASP A C 1
ATOM 648 O O . ASP A 1 76 ? 34.172 40.764 34.953 1.00 66.96 269 ASP A O 1
ATOM 653 N N . PHE A 1 77 ? 32.241 41.602 35.803 1.00 64.33 270 PHE A N 1
ATOM 654 C CA . PHE A 1 77 ? 31.384 40.862 34.885 1.00 65.20 270 PHE A CA 1
ATOM 655 C C . PHE A 1 77 ? 31.739 41.256 33.465 1.00 66.08 270 PHE A C 1
ATOM 656 O O . PHE A 1 77 ? 31.899 40.401 32.595 1.00 68.05 270 PHE A O 1
ATOM 664 N N . LEU A 1 78 ? 31.881 42.556 33.239 1.00 65.03 271 LEU A N 1
ATOM 665 C CA . LEU A 1 78 ? 32.168 43.047 31.907 1.00 65.88 271 LEU A CA 1
ATOM 666 C C . LEU A 1 78 ? 33.560 42.660 31.428 1.00 68.00 271 LEU A C 1
ATOM 667 O O . LEU A 1 78 ? 33.748 42.368 30.255 1.00 69.63 271 LEU A O 1
ATOM 672 N N . LEU A 1 79 ? 34.520 42.604 32.340 1.00 68.74 272 LEU A N 1
ATOM 673 C CA . LEU A 1 79 ? 35.877 42.157 32.003 1.00 71.05 272 LEU A CA 1
ATOM 674 C C . LEU A 1 79 ? 35.927 40.731 31.453 1.00 73.36 272 LEU A C 1
ATOM 675 O O . LEU A 1 79 ? 36.657 40.453 30.503 1.00 75.16 272 LEU A O 1
ATOM 680 N N . ASP A 1 80 ? 35.140 39.833 32.041 1.00 73.90 273 ASP A N 1
ATOM 681 C CA . ASP A 1 80 ? 35.114 38.436 31.606 1.00 76.53 273 ASP A CA 1
ATOM 682 C C . ASP A 1 80 ? 34.358 38.292 30.301 1.00 77.15 273 ASP A C 1
ATOM 683 O O . ASP A 1 80 ? 34.660 37.422 29.482 1.00 79.08 273 ASP A O 1
ATOM 688 N N . LEU A 1 81 ? 33.369 39.158 30.114 1.00 75.60 274 LEU A N 1
ATOM 689 C CA . LEU A 1 81 ? 32.672 39.232 28.850 1.00 76.03 274 LEU A CA 1
ATOM 690 C C . LEU A 1 81 ? 33.636 39.665 27.759 1.00 77.45 274 LEU A C 1
ATOM 691 O O . LEU A 1 81 ? 33.642 39.096 26.678 1.00 78.77 274 LEU A O 1
ATOM 696 N N . GLN A 1 82 ? 34.450 40.671 28.070 1.00 77.32 275 GLN A N 1
ATOM 697 C CA . GLN A 1 82 ? 35.412 41.245 27.133 1.00 79.18 275 GLN A CA 1
ATOM 698 C C . GLN A 1 82 ? 36.499 40.251 26.735 1.00 81.90 275 GLN A C 1
ATOM 699 O O . GLN A 1 82 ? 37.097 40.360 25.662 1.00 83.26 275 GLN A O 1
ATOM 705 N N . SER A 1 83 ? 36.763 39.290 27.610 1.00 83.02 276 SER A N 1
ATOM 706 C CA . SER A 1 83 ? 37.817 38.319 27.361 1.00 85.65 276 SER A CA 1
ATOM 707 C C . SER A 1 83 ? 37.269 36.955 26.971 1.00 87.49 276 SER A C 1
ATOM 708 O O . SER A 1 83 ? 38.035 36.018 26.787 1.00 89.81 276 SER A O 1
ATOM 711 N N . GLY A 1 84 ? 35.949 36.849 26.832 1.00 87.13 277 GLY A N 1
ATOM 712 C CA . GLY A 1 84 ? 35.303 35.585 26.455 1.00 89.53 277 GLY A CA 1
ATOM 713 C C . GLY A 1 84 ? 35.422 34.547 27.555 1.00 90.90 277 GLY A C 1
ATOM 714 O O . GLY A 1 84 ? 35.169 33.365 27.338 1.00 92.67 277 GLY A O 1
ATOM 715 N N . THR A 1 85 ? 35.801 35.025 28.738 1.00 90.36 278 THR A N 1
ATOM 716 C CA . THR A 1 85 ? 36.043 34.227 29.944 1.00 91.80 278 THR A CA 1
ATOM 717 C C . THR A 1 85 ? 34.790 34.097 30.822 1.00 90.61 278 THR A C 1
ATOM 718 O O . THR A 1 85 ? 34.854 33.563 31.934 1.00 90.76 278 THR A O 1
ATOM 722 N N . LEU A 1 86 ? 33.659 34.590 30.321 1.00 89.78 279 LEU A N 1
ATOM 723 C CA . LEU A 1 86 ? 32.426 34.670 31.107 1.00 88.42 279 LEU A CA 1
ATOM 724 C C . LEU A 1 86 ? 31.545 33.430 30.956 1.00 90.32 279 LEU A C 1
ATOM 725 O O . LEU A 1 86 ? 31.353 32.917 29.851 1.00 92.06 279 LEU A O 1
ATOM 730 N N . ASP A 1 87 ? 31.009 32.963 32.078 1.00 90.37 280 ASP A N 1
ATOM 731 C CA . ASP A 1 87 ? 30.130 31.806 32.095 1.00 92.57 280 ASP A CA 1
ATOM 732 C C . ASP A 1 87 ? 28.667 32.234 32.231 1.00 91.43 280 ASP A C 1
ATOM 733 O O . ASP A 1 87 ? 28.330 33.055 33.088 1.00 89.34 280 ASP A O 1
ATOM 738 N N . LEU A 1 88 ? 27.804 31.665 31.393 1.00 93.24 281 LEU A N 1
ATOM 739 C CA . LEU A 1 88 ? 26.378 31.989 31.398 1.00 92.72 281 LEU A CA 1
ATOM 740 C C . LEU A 1 88 ? 25.581 30.960 32.185 1.00 94.57 281 LEU A C 1
ATOM 741 O O . LEU A 1 88 ? 24.433 30.683 31.854 1.00 95.15 281 LEU A O 1
ATOM 746 N N . GLY A 1 89 ? 26.193 30.386 33.217 1.00 96.22 282 GLY A N 1
ATOM 747 C CA . GLY A 1 89 ? 25.517 29.420 34.088 1.00 98.94 282 GLY A CA 1
ATOM 748 C C . GLY A 1 89 ? 24.509 30.117 34.986 1.00 98.04 282 GLY A C 1
ATOM 749 O O . GLY A 1 89 ? 24.470 31.351 35.027 1.00 95.75 282 GLY A O 1
ATOM 750 N N . PRO A 1 90 ? 23.682 29.345 35.714 1.00 99.92 283 PRO A N 1
ATOM 751 C CA . PRO A 1 90 ? 22.632 29.962 36.533 1.00 98.97 283 PRO A CA 1
ATOM 752 C C . PRO A 1 90 ? 23.043 30.332 37.981 1.00 98.61 283 PRO A C 1
ATOM 753 O O . PRO A 1 90 ? 22.201 30.801 38.767 1.00 97.00 283 PRO A O 1
ATOM 757 N N . ALA A 1 91 ? 24.325 30.146 38.311 1.00 100.49 284 ALA A N 1
ATOM 758 C CA . ALA A 1 91 ? 24.871 30.524 39.626 1.00 100.60 284 ALA A CA 1
ATOM 759 C C . ALA A 1 91 ? 24.998 32.044 39.804 1.00 98.59 284 ALA A C 1
ATOM 760 O O . ALA A 1 91 ? 25.258 32.765 38.835 1.00 98.00 284 ALA A O 1
ATOM 762 N N . VAL A 1 92 ? 24.820 32.512 41.044 1.00 98.31 285 VAL A N 1
ATOM 763 C CA . VAL A 1 92 ? 24.938 33.939 41.399 1.00 96.70 285 VAL A CA 1
ATOM 764 C C . VAL A 1 92 ? 26.377 34.469 41.251 1.00 97.25 285 VAL A C 1
ATOM 765 O O . VAL A 1 92 ? 26.583 35.586 40.781 1.00 95.83 285 VAL A O 1
ATOM 769 N N . THR A 1 93 ? 27.354 33.666 41.670 1.00 100.19 286 THR A N 1
ATOM 770 C CA . THR A 1 93 ? 28.775 33.897 41.373 1.00 101.85 286 THR A CA 1
ATOM 771 C C . THR A 1 93 ? 29.381 32.553 40.953 1.00 105.43 286 THR A C 1
ATOM 772 O O . THR A 1 93 ? 29.674 31.706 41.804 1.00 106.96 286 THR A O 1
ATOM 776 N N . ALA A 1 94 ? 29.536 32.355 39.641 1.00 107.31 287 ALA A N 1
ATOM 777 C CA . ALA A 1 94 ? 29.953 31.056 39.091 1.00 111.10 287 ALA A CA 1
ATOM 778 C C . ALA A 1 94 ? 31.458 30.967 38.891 1.00 112.87 287 ALA A C 1
ATOM 779 O O . ALA A 1 94 ? 32.137 32.001 38.855 1.00 111.44 287 ALA A O 1
ATOM 781 N N . LEU A 1 95 ? 31.960 29.729 38.749 1.00 116.52 288 LEU A N 1
ATOM 782 C CA . LEU A 1 95 ? 33.405 29.418 38.766 1.00 118.64 288 LEU A CA 1
ATOM 783 C C . LEU A 1 95 ? 34.040 29.904 40.097 1.00 118.10 288 LEU A C 1
ATOM 784 O O . LEU A 1 95 ? 35.237 29.708 40.340 1.00 119.43 288 LEU A O 1
ATOM 789 N N . ASN A 1 96 ? 33.200 30.507 40.952 1.00 116.33 289 ASN A N 1
ATOM 790 C CA . ASN A 1 96 ? 33.600 31.114 42.231 1.00 115.40 289 ASN A CA 1
ATOM 791 C C . ASN A 1 96 ? 33.266 30.214 43.422 1.00 116.55 289 ASN A C 1
ATOM 792 O O . ASN A 1 96 ? 33.216 30.703 44.584 1.00 115.25 289 ASN A O 1
ATOM 797 N N . ALA A 1 132 ? 21.451 21.498 39.239 1.00 115.03 325 ALA A N 1
ATOM 798 C CA . ALA A 1 132 ? 20.233 21.703 38.456 1.00 115.02 325 ALA A CA 1
ATOM 799 C C . ALA A 1 132 ? 19.333 22.771 39.099 1.00 111.95 325 ALA A C 1
ATOM 800 O O . ALA A 1 132 ? 19.141 22.772 40.320 1.00 111.26 325 ALA A O 1
ATOM 802 N N . ALA A 1 133 ? 18.773 23.651 38.259 1.00 110.24 326 ALA A N 1
ATOM 803 C CA . ALA A 1 133 ? 18.127 24.914 38.686 1.00 106.91 326 ALA A CA 1
ATOM 804 C C . ALA A 1 133 ? 16.590 24.930 38.609 1.00 107.13 326 ALA A C 1
ATOM 805 O O . ALA A 1 133 ? 16.005 24.115 37.900 1.00 109.70 326 ALA A O 1
ATOM 807 N N . PRO A 1 134 ? 15.934 25.880 39.319 1.00 104.59 327 PRO A N 1
ATOM 808 C CA . PRO A 1 134 ? 14.473 25.978 39.253 1.00 104.94 327 PRO A CA 1
ATOM 809 C C . PRO A 1 134 ? 14.017 26.498 37.891 1.00 104.97 327 PRO A C 1
ATOM 810 O O . PRO A 1 134 ? 14.666 27.380 37.328 1.00 103.24 327 PRO A O 1
ATOM 814 N N . LYS A 1 135 ? 12.913 25.954 37.371 1.00 107.28 328 LYS A N 1
ATOM 815 C CA . LYS A 1 135 ? 12.460 26.273 36.014 1.00 107.95 328 LYS A CA 1
ATOM 816 C C . LYS A 1 135 ? 11.302 27.269 35.966 1.00 106.36 328 LYS A C 1
ATOM 817 O O . LYS A 1 135 ? 10.492 27.327 36.887 1.00 106.03 328 LYS A O 1
ATOM 823 N N . ALA A 1 136 ? 11.234 28.040 34.881 1.00 105.78 329 ALA A N 1
ATOM 824 C CA . ALA A 1 136 ? 10.180 29.046 34.666 1.00 104.62 329 ALA A CA 1
ATOM 825 C C . ALA A 1 136 ? 8.882 28.431 34.109 1.00 107.50 329 ALA A C 1
ATOM 826 O O . ALA A 1 136 ? 8.920 27.321 33.557 1.00 110.58 329 ALA A O 1
ATOM 828 N N . PRO A 1 137 ? 7.729 29.141 34.251 1.00 106.81 330 PRO A N 1
ATOM 829 C CA . PRO A 1 137 ? 6.472 28.624 33.670 1.00 109.49 330 PRO A CA 1
ATOM 830 C C . PRO A 1 137 ? 6.626 28.399 32.161 1.00 111.31 330 PRO A C 1
ATOM 831 O O . PRO A 1 137 ? 6.922 29.341 31.429 1.00 109.87 330 PRO A O 1
ATOM 835 N N . SER A 1 138 ? 6.432 27.161 31.708 1.00 114.69 331 SER A N 1
ATOM 836 C CA . SER A 1 138 ? 6.848 26.744 30.354 1.00 116.60 331 SER A CA 1
ATOM 837 C C . SER A 1 138 ? 6.301 27.553 29.155 1.00 116.31 331 SER A C 1
ATOM 838 O O . SER A 1 138 ? 6.586 27.206 28.001 1.00 117.97 331 SER A O 1
ATOM 841 N N . PHE A 1 139 ? 5.539 28.621 29.423 1.00 114.10 332 PHE A N 1
ATOM 842 C CA . PHE A 1 139 ? 5.169 29.590 28.379 1.00 113.37 332 PHE A CA 1
ATOM 843 C C . PHE A 1 139 ? 6.440 30.214 27.799 1.00 111.45 332 PHE A C 1
ATOM 844 O O . PHE A 1 139 ? 6.403 30.957 26.812 1.00 111.19 332 PHE A O 1
ATOM 852 N N . THR A 1 140 ? 7.558 29.869 28.435 1.00 110.34 333 THR A N 1
ATOM 853 C CA . THR A 1 140 ? 8.888 30.377 28.128 1.00 108.22 3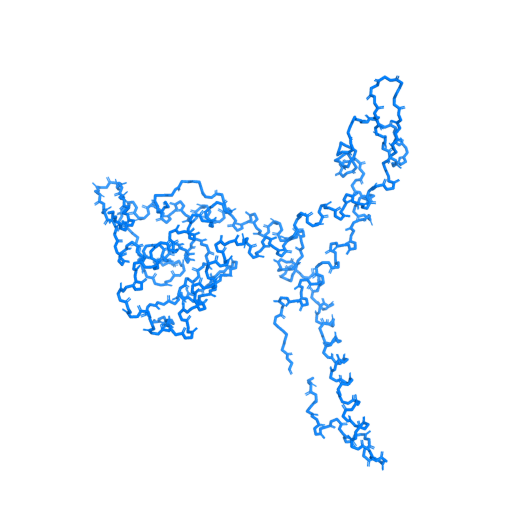33 THR A CA 1
ATOM 854 C C . THR A 1 140 ? 9.589 29.627 26.979 1.00 110.31 333 THR A C 1
ATOM 855 O O . THR A 1 140 ? 10.533 30.166 26.386 1.00 109.40 333 THR A O 1
ATOM 859 N N . SER A 1 141 ? 9.128 28.404 26.679 1.00 112.97 334 SER A N 1
ATOM 860 C CA . SER A 1 141 ? 9.546 27.634 25.490 1.00 115.19 334 SER A CA 1
ATOM 861 C C . SER A 1 141 ? 9.515 28.492 24.227 1.00 114.20 334 SER A C 1
ATOM 862 O O . SER A 1 141 ? 10.403 28.415 23.372 1.00 114.63 334 SER A O 1
ATOM 865 N N . ASP A 1 142 ? 8.459 29.297 24.138 1.00 112.56 335 ASP A N 1
ATOM 866 C CA . ASP A 1 142 ? 8.144 30.164 23.008 1.00 111.72 335 ASP A CA 1
ATOM 867 C C . ASP A 1 142 ? 9.364 30.923 22.464 1.00 108.99 335 ASP A C 1
ATOM 868 O O . ASP A 1 142 ? 10.040 31.622 23.220 1.00 106.41 335 ASP A O 1
ATOM 873 N N . PRO A 1 143 ? 9.656 30.781 21.154 1.00 109.86 336 PRO A N 1
ATOM 874 C CA . PRO A 1 143 ? 10.763 31.546 20.562 1.00 107.56 336 PRO A CA 1
ATOM 875 C C . PRO A 1 143 ? 10.425 33.030 20.330 1.00 104.46 336 PRO A C 1
ATOM 876 O O . PRO A 1 143 ? 11.330 33.849 20.177 1.00 102.34 336 PRO A O 1
ATOM 880 N N . LYS A 1 144 ? 9.133 33.360 20.300 1.00 103.96 337 LYS A N 1
ATOM 881 C CA . LYS A 1 144 ? 8.668 34.744 20.132 1.00 101.28 337 LYS A CA 1
ATOM 882 C C . LYS A 1 144 ? 8.820 35.476 21.452 1.00 97.28 337 LYS A C 1
ATOM 883 O O . LYS A 1 144 ? 8.865 36.709 21.512 1.00 95.30 337 LYS A O 1
ATOM 889 N N . ARG A 1 145 ? 8.895 34.674 22.506 1.00 96.12 338 ARG A N 1
ATOM 890 C CA . ARG A 1 145 ? 9.090 35.110 23.872 1.00 92.15 338 ARG A CA 1
ATOM 891 C C . ARG A 1 145 ? 10.452 35.774 23.933 1.00 89.34 338 ARG A C 1
ATOM 892 O O . ARG A 1 145 ? 10.629 36.816 24.573 1.00 86.93 338 ARG A O 1
ATOM 900 N N . ILE A 1 146 ? 11.406 35.161 23.231 1.00 89.55 339 ILE A N 1
ATOM 901 C CA . ILE A 1 146 ? 12.795 35.612 23.189 1.00 86.71 339 ILE A CA 1
ATOM 902 C C . ILE A 1 146 ? 12.905 37.057 22.729 1.00 84.23 339 ILE A C 1
ATOM 903 O O . ILE A 1 146 ? 13.590 37.854 23.353 1.00 82.05 339 ILE A O 1
ATOM 908 N N . LEU A 1 147 ? 12.210 37.405 21.658 1.00 84.56 340 LEU A N 1
ATOM 909 C CA . LEU A 1 147 ? 12.302 38.752 21.123 1.00 82.72 340 LEU A CA 1
ATOM 910 C C . LEU A 1 147 ? 11.768 39.772 22.134 1.00 79.92 340 LEU A C 1
ATOM 911 O O . LEU A 1 147 ? 12.280 40.887 22.222 1.00 78.20 340 LEU A O 1
ATOM 916 N N . THR A 1 148 ? 10.761 39.363 22.905 1.00 79.25 341 THR A N 1
ATOM 917 C CA . THR A 1 148 ? 10.117 40.202 23.912 1.00 76.47 341 THR A CA 1
ATOM 918 C C . THR A 1 14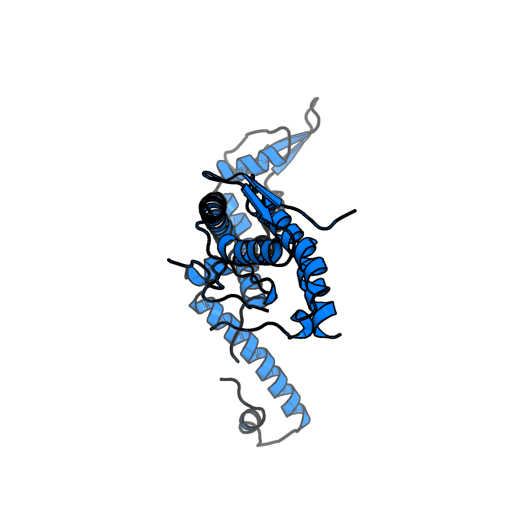8 ? 11.017 40.354 25.135 1.00 74.07 341 THR A C 1
ATOM 919 O O . THR A 1 148 ? 11.224 41.458 25.650 1.00 71.50 341 THR A O 1
ATOM 923 N N . ASP A 1 149 ? 11.554 39.228 25.587 1.00 74.75 342 ASP A N 1
ATOM 924 C CA . ASP A 1 149 ? 12.416 39.194 26.762 1.00 73.19 342 ASP A CA 1
ATOM 925 C C . ASP A 1 149 ? 13.717 40.002 26.592 1.00 71.65 342 ASP A C 1
ATOM 926 O O . ASP A 1 149 ? 14.215 40.582 27.557 1.00 69.96 342 ASP A O 1
ATOM 931 N N . VAL A 1 150 ? 14.262 40.040 25.378 1.00 72.27 343 VAL A N 1
ATOM 932 C CA . VAL A 1 150 ? 15.493 40.777 25.125 1.00 70.83 343 VAL A CA 1
ATOM 933 C C . VAL A 1 150 ? 15.333 42.290 25.368 1.00 69.32 343 VAL A C 1
ATOM 934 O O . VAL A 1 150 ? 16.155 42.904 26.060 1.00 67.72 343 VAL A O 1
ATOM 938 N N . GLU A 1 151 ? 14.264 42.879 24.842 1.00 70.13 344 GLU A N 1
ATOM 939 C CA . GLU A 1 151 ? 13.963 44.301 25.080 1.00 69.13 344 GLU A CA 1
ATOM 940 C C . GLU A 1 151 ? 13.755 44.657 26.533 1.00 66.39 344 GLU A C 1
ATOM 941 O O . GLU A 1 151 ? 14.281 45.665 27.003 1.00 64.64 344 GLU A O 1
ATOM 947 N N . GLN A 1 152 ? 12.955 43.837 27.213 1.00 66.03 345 GLN A N 1
ATOM 948 C CA . GLN A 1 152 ? 12.585 44.030 28.614 1.00 63.87 345 GLN A CA 1
ATOM 949 C C . GLN A 1 152 ? 13.813 43.911 29.501 1.00 62.21 345 GLN A C 1
ATOM 950 O O . GLN A 1 152 ? 14.103 44.764 30.357 1.00 60.33 345 GLN A O 1
ATOM 956 N N . THR A 1 153 ? 14.529 42.827 29.282 1.00 62.60 346 THR A N 1
ATOM 957 C CA . THR A 1 153 ? 15.781 42.576 29.930 1.00 61.33 346 THR A CA 1
ATOM 958 C C . THR A 1 153 ? 16.747 43.761 29.755 1.00 59.84 346 THR A C 1
ATOM 959 O O . THR A 1 153 ? 17.294 44.270 30.740 1.00 57.92 346 THR A O 1
ATOM 963 N N . GLN A 1 154 ? 16.927 44.234 28.518 1.00 60.49 347 GLN A N 1
ATOM 964 C CA . GLN A 1 154 ? 17.825 45.379 28.257 1.00 59.19 347 GLN A CA 1
ATOM 965 C C . GLN A 1 154 ? 17.244 46.656 28.854 1.00 57.37 347 GLN A C 1
ATOM 966 O O . GLN A 1 154 ? 17.976 47.545 29.284 1.00 56.26 347 GLN A O 1
ATOM 972 N N . ALA A 1 155 ? 15.920 46.738 28.895 1.00 57.38 348 ALA A N 1
ATOM 973 C CA . ALA A 1 155 ? 15.270 47.849 29.567 1.00 55.88 348 ALA A CA 1
ATOM 974 C C . ALA A 1 155 ? 15.576 47.836 31.072 1.00 54.39 348 ALA A C 1
ATOM 975 O O . ALA A 1 155 ? 15.910 48.876 31.639 1.00 53.07 348 ALA A O 1
ATOM 977 N N . LEU A 1 156 ? 15.493 46.661 31.703 1.00 54.74 349 LEU A N 1
ATOM 978 C CA . LEU A 1 156 ? 15.777 46.533 33.137 1.00 53.73 349 LEU A CA 1
ATOM 979 C C . LEU A 1 156 ? 17.234 46.864 33.491 1.00 53.63 349 LEU A C 1
ATOM 980 O O . LEU A 1 156 ? 17.487 47.616 34.436 1.00 52.34 349 LEU A O 1
ATOM 985 N N . VAL A 1 157 ? 18.178 46.310 32.729 1.00 55.06 350 VAL A N 1
ATOM 986 C CA . VAL A 1 157 ? 19.597 46.612 32.894 1.00 54.74 350 VAL A CA 1
ATOM 987 C C . VAL A 1 157 ? 19.791 48.114 32.855 1.00 54.45 350 VAL A C 1
ATOM 988 O O . VAL A 1 157 ? 20.506 48.651 33.672 1.00 53.79 350 VAL A O 1
ATOM 992 N N . ARG A 1 158 ? 19.162 48.800 31.905 1.00 56.05 351 ARG A N 1
ATOM 993 C CA . ARG A 1 158 ? 19.275 50.264 31.831 1.00 56.68 351 ARG A CA 1
ATOM 994 C C . ARG A 1 158 ? 18.723 50.934 33.078 1.00 55.44 351 ARG A C 1
ATOM 995 O O . ARG A 1 158 ? 19.326 51.874 33.622 1.00 54.74 351 ARG A O 1
ATOM 1003 N N . LYS A 1 159 ? 17.578 50.450 33.532 1.00 55.27 352 LYS A N 1
ATOM 1004 C CA . LYS A 1 159 ? 16.968 51.065 34.671 1.00 54.85 352 LYS A CA 1
ATOM 1005 C C . LYS A 1 159 ? 17.816 50.884 35.921 1.00 54.03 352 LYS A C 1
ATOM 1006 O O . LYS A 1 159 ? 18.187 51.873 36.566 1.00 54.35 352 LYS A O 1
ATOM 1012 N N . LEU A 1 160 ? 18.133 49.633 36.251 1.00 54.08 353 LEU A N 1
ATOM 1013 C CA . LEU A 1 160 ? 18.871 49.315 37.475 1.00 52.69 353 LEU A CA 1
ATOM 1014 C C . LEU A 1 160 ? 20.306 49.836 37.439 1.00 52.49 353 LEU A C 1
ATOM 1015 O O . LEU A 1 160 ? 20.861 50.209 38.478 1.00 51.38 353 LEU A O 1
ATOM 1020 N N . ASP A 1 161 ? 20.909 49.884 36.257 1.00 53.20 354 ASP A N 1
ATOM 1021 C CA . ASP A 1 161 ? 22.216 50.508 36.169 1.00 54.13 354 ASP A CA 1
ATOM 1022 C C . ASP A 1 161 ? 22.131 51.995 36.590 1.00 53.81 354 ASP A C 1
ATOM 1023 O O . ASP A 1 161 ? 22.983 52.476 37.326 1.00 53.65 354 ASP A O 1
ATOM 1028 N N . SER A 1 162 ? 21.095 52.711 36.158 1.00 54.36 355 SER A N 1
ATOM 1029 C CA . SER A 1 162 ? 20.937 54.116 36.542 1.00 54.63 355 SER A CA 1
ATOM 1030 C C . SER A 1 162 ? 20.711 54.218 38.022 1.00 53.68 355 SER A C 1
ATOM 1031 O O . SER A 1 162 ? 21.371 55.005 38.696 1.00 53.15 355 SER A O 1
ATOM 1034 N N . GLU A 1 163 ? 19.778 53.410 38.526 1.00 53.56 356 GLU A N 1
ATOM 1035 C CA . GLU A 1 163 ? 19.500 53.375 39.954 1.00 52.66 356 GLU A CA 1
ATOM 1036 C C . GLU A 1 163 ? 20.775 53.206 40.763 1.00 52.56 356 GLU A C 1
ATOM 1037 O O . GLU A 1 163 ? 21.055 54.007 41.640 1.00 52.13 356 GLU A O 1
ATOM 1043 N N . LYS A 1 164 ? 21.569 52.199 40.421 1.00 53.67 357 LYS A N 1
ATOM 1044 C CA . LYS A 1 164 ? 22.771 51.875 41.169 1.00 54.03 357 LYS A CA 1
ATOM 1045 C C . LYS A 1 164 ? 24.029 52.672 40.797 1.00 55.17 357 LYS A C 1
ATOM 1046 O O . LYS A 1 164 ? 25.091 52.442 41.394 1.00 55.11 357 LYS A O 1
ATOM 1052 N N . LYS A 1 165 ? 23.888 53.625 39.860 1.00 56.30 358 LYS A N 1
ATOM 1053 C CA . LYS A 1 165 ? 25.008 54.457 39.319 1.00 57.97 358 LYS A CA 1
ATOM 1054 C C . LYS A 1 165 ? 26.148 53.651 38.710 1.00 59.17 358 LYS A C 1
ATOM 1055 O O . LYS A 1 165 ? 27.334 53.918 38.958 1.00 59.64 358 LYS A O 1
ATOM 1061 N N . ILE A 1 166 ? 25.762 52.648 37.930 1.00 59.86 359 ILE A N 1
ATOM 1062 C CA . ILE A 1 166 ? 26.665 51.957 37.047 1.00 61.24 359 ILE A CA 1
ATOM 1063 C C . ILE A 1 166 ? 26.551 52.739 35.752 1.00 62.74 359 ILE A C 1
ATOM 1064 O O . ILE A 1 166 ? 25.480 52.795 35.155 1.00 62.70 359 ILE A O 1
ATOM 1069 N N . GLU A 1 167 ? 27.653 53.373 35.353 1.00 64.88 360 GLU A N 1
ATOM 1070 C CA . GLU A 1 167 ? 27.646 54.404 34.298 1.00 66.58 360 GLU A CA 1
ATOM 1071 C C . GLU A 1 167 ? 27.926 53.864 32.892 1.00 67.48 360 GLU A C 1
ATOM 1072 O O . GLU A 1 167 ? 27.204 54.179 31.941 1.00 67.97 360 GLU A O 1
ATOM 1078 N N . GLU A 1 168 ? 28.960 53.047 32.752 1.00 68.09 361 GLU A N 1
ATOM 1079 C CA . GLU A 1 168 ? 29.261 52.489 31.431 1.00 69.44 361 GLU A CA 1
ATOM 1080 C C . GLU A 1 168 ? 28.987 50.999 31.346 1.00 68.72 361 GLU A C 1
ATOM 1081 O O . GLU A 1 168 ? 29.490 50.215 32.158 1.00 68.53 361 GLU A O 1
ATOM 1087 N N . ASN A 1 169 ? 28.167 50.629 30.365 1.00 68.14 362 ASN A N 1
ATOM 1088 C CA . ASN A 1 169 ? 27.790 49.240 30.136 1.00 67.41 362 ASN A CA 1
ATOM 1089 C C . ASN A 1 169 ? 27.365 49.060 28.707 1.00 68.17 362 ASN A C 1
ATOM 1090 O O . ASN A 1 169 ? 26.369 49.637 28.270 1.00 67.76 362 ASN A O 1
ATOM 1095 N N . VAL A 1 170 ? 28.130 48.243 27.991 1.00 69.29 363 VAL A N 1
ATOM 1096 C CA . VAL A 1 170 ? 27.880 47.931 26.581 1.00 70.26 363 VAL A CA 1
ATOM 1097 C C . VAL A 1 170 ? 26.542 47.208 26.401 1.00 70.26 363 VAL A C 1
ATOM 1098 O O . VAL A 1 170 ? 25.891 47.338 25.366 1.00 70.99 363 VAL A O 1
ATOM 1102 N N . LEU A 1 171 ? 26.144 46.462 27.430 1.00 69.55 364 LEU A N 1
ATOM 1103 C CA . LEU A 1 171 ? 24.900 45.697 27.434 1.00 69.91 364 LEU A CA 1
ATOM 1104 C C . LEU A 1 171 ? 23.618 46.550 27.425 1.00 69.69 364 LEU A C 1
ATOM 1105 O O . LEU A 1 171 ? 22.514 46.023 27.273 1.00 69.87 364 LEU A O 1
ATOM 1110 N N . GLN A 1 172 ? 23.762 47.859 27.581 1.00 69.65 365 GLN A N 1
ATOM 1111 C CA . GLN A 1 172 ? 22.609 48.737 27.621 1.00 70.10 365 GLN A CA 1
ATOM 1112 C C . GLN A 1 172 ? 22.578 49.583 26.355 1.00 70.98 365 GLN A C 1
ATOM 1113 O O . GLN A 1 172 ? 21.612 49.522 25.599 1.00 72.37 365 GLN A O 1
ATOM 1119 N N . SER A 1 188 ? 13.485 47.534 10.383 1.00 99.51 381 SER A N 1
ATOM 1120 C CA . SER A 1 188 ? 14.290 47.625 11.602 1.00 96.81 381 SER A CA 1
ATOM 1121 C C . SER A 1 188 ? 14.483 46.264 12.300 1.00 96.23 381 SER A C 1
ATOM 1122 O O . SER A 1 188 ? 13.870 45.261 11.921 1.00 97.90 381 SER A O 1
ATOM 1125 N N . THR A 1 189 ? 15.315 46.259 13.343 1.00 93.58 382 THR A N 1
ATOM 1126 C CA . THR A 1 189 ? 15.835 45.024 13.924 1.00 92.71 382 THR A CA 1
ATOM 1127 C C . THR A 1 189 ? 15.621 44.929 15.434 1.00 89.77 382 THR A C 1
ATOM 1128 O O . THR A 1 189 ? 15.128 45.864 16.071 1.00 88.06 382 THR A O 1
ATOM 1132 N N . GLY A 1 190 ? 15.980 43.773 15.986 1.00 89.00 383 GLY A N 1
ATOM 1133 C CA . GLY A 1 190 ? 16.127 43.602 17.419 1.00 85.79 383 GLY A CA 1
ATOM 1134 C C . GLY A 1 190 ? 17.487 44.131 17.841 1.00 83.41 383 GLY A C 1
ATOM 1135 O O . GLY A 1 190 ? 18.362 44.357 16.998 1.00 84.06 383 GLY A O 1
ATOM 1136 N N . PRO A 1 191 ? 17.671 44.350 19.149 1.00 80.72 384 PRO A N 1
ATOM 1137 C CA . PRO A 1 191 ? 18.913 44.896 19.713 1.00 78.91 384 PRO A CA 1
ATOM 1138 C C . PRO A 1 191 ? 20.164 44.083 19.367 1.00 79.56 384 PRO A C 1
ATOM 1139 O O . PRO A 1 191 ? 20.133 42.848 19.393 1.00 80.98 384 PRO A O 1
ATOM 1143 N N . VAL A 1 192 ? 21.247 44.776 19.023 1.00 78.61 385 VAL A N 1
ATOM 1144 C CA . VAL A 1 192 ? 22.523 44.120 18.709 1.00 78.78 385 VAL A CA 1
ATOM 1145 C C . VAL A 1 192 ? 23.591 44.711 19.602 1.00 76.72 385 VAL A C 1
ATOM 1146 O O . VAL A 1 192 ? 23.639 45.921 19.815 1.00 75.73 385 VAL A O 1
ATOM 1150 N N . VAL A 1 193 ? 24.451 43.859 20.129 1.00 76.13 386 VAL A N 1
ATOM 1151 C CA . VAL A 1 193 ? 25.499 44.335 20.994 1.00 74.13 386 VAL A CA 1
ATOM 1152 C C . VAL A 1 193 ? 26.809 43.816 20.492 1.00 75.77 386 VAL A C 1
ATOM 1153 O O . VAL A 1 193 ? 26.949 42.633 20.225 1.00 77.28 386 VAL A O 1
ATOM 1157 N N . ILE A 1 194 ? 27.771 44.709 20.343 1.00 75.96 387 ILE A N 1
ATOM 1158 C CA . ILE A 1 194 ? 29.086 44.296 19.883 1.00 78.05 387 ILE A CA 1
ATOM 1159 C C . ILE A 1 194 ? 30.142 44.445 20.963 1.00 77.01 387 ILE A C 1
ATOM 1160 O O . ILE A 1 194 ? 30.349 45.527 21.523 1.00 75.88 387 ILE A O 1
ATOM 1165 N N . ILE A 1 195 ? 30.775 43.327 21.275 1.00 77.99 388 ILE A N 1
ATOM 1166 C CA . ILE A 1 195 ? 31.759 43.297 22.328 1.00 77.77 388 ILE A CA 1
ATOM 1167 C C . ILE A 1 195 ? 33.139 43.339 21.719 1.00 79.82 388 ILE A C 1
ATOM 1168 O O . ILE A 1 195 ? 33.622 42.349 21.143 1.00 81.87 388 ILE A O 1
ATOM 1173 N N . ARG A 1 196 ? 33.751 44.515 21.830 1.00 79.49 389 ARG A N 1
ATOM 1174 C CA . ARG A 1 196 ? 35.115 44.726 21.400 1.00 81.08 389 ARG A CA 1
ATOM 1175 C C . ARG A 1 196 ? 36.000 44.182 22.520 1.00 81.15 389 ARG A C 1
ATOM 1176 O O . ARG A 1 196 ? 36.149 44.818 23.563 1.00 79.35 389 ARG A O 1
ATOM 1184 N N . GLY A 1 197 ? 36.553 42.985 22.306 1.00 83.26 390 GLY A N 1
ATOM 1185 C CA . GLY A 1 197 ? 37.295 42.271 23.343 1.00 84.01 390 GLY A CA 1
ATOM 1186 C C . GLY A 1 197 ? 38.786 42.545 23.366 1.00 85.65 390 GLY A C 1
ATOM 1187 O O . GLY A 1 197 ? 39.298 43.357 22.596 1.00 86.08 390 GLY A O 1
ATOM 1188 N N . LEU A 1 198 ? 39.489 41.875 24.271 1.00 86.71 391 LEU A N 1
ATOM 1189 C CA . LEU A 1 198 ? 40.943 41.890 24.241 1.00 88.77 391 LEU A CA 1
ATOM 1190 C C . LEU A 1 198 ? 41.450 41.276 22.940 1.00 91.10 391 LEU A C 1
ATOM 1191 O O . LEU A 1 198 ? 42.060 41.976 22.126 1.00 92.09 391 LEU A O 1
ATOM 1196 N N . THR A 1 199 ? 41.175 39.982 22.741 1.00 92.17 392 THR A N 1
ATOM 1197 C CA . THR A 1 199 ? 41.638 39.245 21.546 1.00 94.19 392 THR A CA 1
ATOM 1198 C C . THR A 1 199 ? 40.790 39.522 20.295 1.00 93.73 392 THR A C 1
ATOM 1199 O O . THR A 1 199 ? 41.336 39.841 19.226 1.00 95.00 392 THR A O 1
ATOM 1203 N N . SER A 1 200 ? 39.465 39.388 20.429 1.00 91.68 393 SER A N 1
ATOM 1204 C CA . SER A 1 200 ? 38.573 39.427 19.268 1.00 91.12 393 SER A CA 1
ATOM 1205 C C . SER A 1 200 ? 37.155 39.808 19.626 1.00 88.36 393 SER A C 1
ATOM 1206 O O . SER A 1 200 ? 36.744 39.688 20.775 1.00 87.04 393 SER A O 1
ATOM 1209 N N . VAL A 1 201 ? 36.418 40.240 18.606 1.00 87.58 394 VAL A N 1
ATOM 1210 C CA . VAL A 1 201 ? 35.026 40.671 18.722 1.00 85.03 394 VAL A CA 1
ATOM 1211 C C . VAL A 1 201 ? 34.021 39.528 18.843 1.00 84.93 394 VAL A C 1
ATOM 1212 O O . VAL A 1 201 ? 34.254 38.412 18.377 1.00 86.88 394 VAL A O 1
ATOM 1216 N N . LYS A 1 202 ? 32.897 39.835 19.478 1.00 82.33 395 LYS A N 1
ATOM 1217 C CA . LYS A 1 202 ? 31.750 38.944 19.533 1.00 82.27 395 LYS A CA 1
ATOM 1218 C C . LYS A 1 202 ? 30.509 39.783 19.330 1.00 79.58 395 LYS A C 1
ATOM 1219 O O . LYS A 1 202 ? 30.347 40.843 19.939 1.00 77.49 395 LYS A O 1
ATOM 1225 N N . GLY A 1 203 ? 29.648 39.326 18.438 1.00 79.58 396 GLY A N 1
ATOM 1226 C CA . GLY A 1 203 ? 28.351 39.940 18.275 1.00 77.21 396 GLY A CA 1
ATOM 1227 C C . GLY A 1 203 ? 27.386 39.094 19.072 1.00 76.16 396 GLY A C 1
ATOM 1228 O O . GLY A 1 203 ? 27.508 37.870 19.083 1.00 77.49 396 GLY A O 1
ATOM 1229 N N . LEU A 1 204 ? 26.447 39.747 19.758 1.00 73.50 397 LEU A N 1
ATOM 1230 C CA . LEU A 1 204 ? 25.394 39.067 20.507 1.00 72.44 397 LEU A CA 1
ATOM 1231 C C . LEU A 1 204 ? 24.026 39.553 20.044 1.00 72.17 397 LEU A C 1
ATOM 1232 O O . LEU A 1 204 ? 23.806 40.765 19.909 1.00 70.66 397 LEU A O 1
ATOM 1237 N N . GLU A 1 205 ? 23.101 38.615 19.827 1.00 73.46 398 GLU A N 1
ATOM 1238 C CA . GLU A 1 205 ? 21.834 38.956 19.177 1.00 73.89 398 GLU A CA 1
ATOM 1239 C C . GLU A 1 205 ? 20.539 38.401 19.817 1.00 73.80 398 GLU A C 1
ATOM 1240 O O . GLU A 1 205 ? 19.676 39.182 20.261 1.00 72.68 398 GLU A O 1
ATOM 1246 N N . GLY A 1 206 ? 20.394 37.080 19.873 1.00 75.01 399 GLY A N 1
ATOM 1247 C CA . GLY A 1 206 ? 19.120 36.497 20.274 1.00 74.44 399 GLY A CA 1
ATOM 1248 C C . GLY A 1 206 ? 19.245 35.945 21.657 1.00 73.04 399 GLY A C 1
ATOM 1249 O O . GLY A 1 206 ? 19.468 36.689 22.611 1.00 70.61 399 GLY A O 1
ATOM 1250 N N . VAL A 1 207 ? 19.115 34.629 21.755 1.00 74.69 400 VAL A N 1
ATOM 1251 C CA . VAL A 1 207 ? 19.253 33.925 23.022 1.00 74.00 400 VAL A CA 1
ATOM 1252 C C . VAL A 1 207 ? 20.549 34.235 23.740 1.00 72.42 400 VAL A C 1
ATOM 1253 O O . VAL A 1 207 ? 20.559 34.412 24.960 1.00 70.74 400 VAL A O 1
ATOM 1257 N N . GLU A 1 208 ? 21.640 34.298 22.985 1.00 72.78 401 GLU A N 1
ATOM 1258 C CA . GLU A 1 208 ? 22.932 34.602 23.567 1.00 71.53 401 GLU A CA 1
ATOM 1259 C C . GLU A 1 208 ? 22.910 35.978 24.234 1.00 67.90 401 GLU A C 1
ATOM 1260 O O . GLU A 1 208 ? 23.357 36.124 25.368 1.00 66.52 401 GLU A O 1
ATOM 1266 N N . LEU A 1 209 ? 22.375 36.981 23.539 1.00 66.30 402 LEU A N 1
ATOM 1267 C CA . LEU A 1 209 ? 22.237 38.293 24.135 1.00 62.79 402 LEU A CA 1
ATOM 1268 C C . LEU A 1 209 ? 21.310 38.175 25.333 1.00 61.67 402 LEU A C 1
ATOM 1269 O O . LEU A 1 209 ? 21.603 38.688 26.415 1.00 59.73 402 LEU A O 1
ATOM 1274 N N . LEU A 1 210 ? 20.203 37.467 25.152 1.00 62.73 403 LEU A N 1
ATOM 1275 C CA . LEU A 1 210 ? 19.269 37.313 26.245 1.00 61.80 403 LEU A CA 1
ATOM 1276 C C . LEU A 1 210 ? 19.952 36.695 27.460 1.00 61.33 403 LEU A C 1
ATOM 1277 O O . LEU A 1 210 ? 19.911 37.276 28.527 1.00 59.82 403 LEU A O 1
ATOM 1282 N N . ASP A 1 211 ? 20.610 35.550 27.295 1.00 63.11 404 ASP A N 1
ATOM 1283 C CA . ASP A 1 211 ? 21.316 34.900 28.412 1.00 62.98 404 ASP A CA 1
ATOM 1284 C C . ASP A 1 211 ? 22.396 35.743 29.095 1.00 60.92 404 ASP A C 1
ATOM 1285 O O . ASP A 1 211 ? 22.551 35.697 30.331 1.00 59.59 404 ASP A O 1
ATOM 1290 N N . THR A 1 212 ? 23.128 36.518 28.298 1.00 60.09 405 THR A N 1
ATOM 1291 C CA . THR A 1 212 ? 24.080 37.464 28.845 1.00 58.06 405 THR A CA 1
ATOM 1292 C C . THR A 1 212 ? 23.367 38.470 29.735 1.00 55.81 405 THR A C 1
ATOM 1293 O O . THR A 1 212 ? 23.797 38.742 30.862 1.00 54.85 405 THR A O 1
ATOM 1297 N N . LEU A 1 213 ? 22.270 39.021 29.230 1.00 55.25 406 LEU A N 1
ATOM 1298 C CA . LEU A 1 213 ? 21.545 40.043 29.970 1.00 53.22 406 LEU A CA 1
ATOM 1299 C C . LEU A 1 213 ? 20.935 39.482 31.252 1.00 53.01 406 LEU A C 1
ATOM 1300 O O . LEU A 1 213 ? 21.093 40.083 32.317 1.00 51.31 406 LEU A O 1
ATOM 1305 N N . VAL A 1 214 ? 20.271 38.322 31.142 1.00 54.57 407 VAL A N 1
ATOM 1306 C CA . VAL A 1 214 ? 19.609 37.674 32.271 1.00 54.49 407 VAL A CA 1
ATOM 1307 C C . VAL A 1 214 ? 20.637 37.375 33.357 1.00 54.43 407 VAL A C 1
ATOM 1308 O O . VAL A 1 214 ? 20.438 37.689 34.536 1.00 52.63 407 VAL A O 1
ATOM 1312 N N . THR A 1 215 ? 21.748 36.779 32.940 1.00 56.50 408 THR A N 1
ATOM 1313 C CA . THR A 1 215 ? 22.845 36.511 33.857 1.00 56.81 408 THR A CA 1
ATOM 1314 C C . THR A 1 215 ? 23.288 37.802 34.522 1.00 54.72 408 THR A C 1
ATOM 1315 O O . THR A 1 215 ? 23.270 37.883 35.757 1.00 54.21 408 THR A O 1
ATOM 1319 N N . TYR A 1 216 ? 23.630 38.818 33.721 1.00 54.26 409 TYR A N 1
ATOM 1320 C CA . TYR A 1 216 ? 23.999 40.145 34.263 1.00 52.33 409 TYR A CA 1
ATOM 1321 C C . TYR A 1 216 ? 23.044 40.605 35.360 1.00 50.99 409 TYR A C 1
ATOM 1322 O O . TYR A 1 216 ? 23.483 40.948 36.462 1.00 50.44 409 TYR A O 1
ATOM 1331 N N . LEU A 1 217 ? 21.744 40.581 35.070 1.00 51.07 410 LEU A N 1
ATOM 1332 C CA . LEU A 1 217 ? 20.730 41.008 36.028 1.00 49.95 410 LEU A CA 1
ATOM 1333 C C . LEU A 1 217 ? 20.834 40.244 37.334 1.00 50.88 410 LEU A C 1
ATOM 1334 O O . LEU A 1 217 ? 20.688 40.827 38.415 1.00 50.12 410 LEU A O 1
ATOM 1339 N N . TRP A 1 218 ? 21.088 38.944 37.238 1.00 53.24 411 TRP A N 1
ATOM 1340 C CA . TRP A 1 218 ? 21.106 38.098 38.414 1.00 54.51 411 TRP A CA 1
ATOM 1341 C C . TRP A 1 218 ? 22.382 38.312 39.218 1.00 54.17 411 TRP A C 1
ATOM 1342 O O . TRP A 1 218 ? 22.324 38.514 40.430 1.00 53.42 411 TRP A O 1
ATOM 1353 N N . ARG A 1 219 ? 23.527 38.290 38.543 1.00 54.53 412 ARG A N 1
ATOM 1354 C CA . ARG A 1 219 ? 24.805 38.469 39.223 1.00 54.44 412 ARG A CA 1
ATOM 1355 C C . ARG A 1 219 ? 25.009 39.870 39.796 1.00 52.48 412 ARG A C 1
ATOM 1356 O O . ARG A 1 219 ? 25.476 40.004 40.917 1.00 52.30 412 ARG A O 1
ATOM 1364 N N . VAL A 1 220 ? 24.673 40.909 39.037 1.00 51.47 413 VAL A N 1
ATOM 1365 C CA . VAL A 1 220 ? 24.930 42.286 39.479 1.00 49.33 413 VAL A CA 1
ATOM 1366 C C . VAL A 1 220 ? 23.810 42.834 40.354 1.00 47.93 413 VAL A C 1
ATOM 1367 O O . VAL A 1 220 ? 24.087 43.385 41.405 1.00 47.38 413 VAL A O 1
ATOM 1371 N N . HIS A 1 221 ? 22.555 42.633 39.944 1.00 48.18 414 HIS A N 1
ATOM 1372 C CA . HIS A 1 221 ? 21.392 43.279 40.558 1.00 46.49 414 HIS A CA 1
ATOM 1373 C C . HIS A 1 221 ? 20.519 42.342 41.417 1.00 47.43 414 HIS A C 1
ATOM 1374 O O . HIS A 1 221 ? 19.502 42.768 42.022 1.00 46.73 414 HIS A O 1
ATOM 1381 N N . GLY A 1 222 ? 20.902 41.071 41.492 1.00 48.99 415 GLY A N 1
ATOM 1382 C CA . GLY A 1 222 ? 20.141 40.116 42.277 1.00 50.21 415 GLY A CA 1
ATOM 1383 C C . GLY A 1 222 ? 18.726 40.076 41.752 1.00 51.59 415 GLY A C 1
ATOM 1384 O O . GLY A 1 222 ? 17.772 39.892 42.505 1.00 51.84 415 GLY A O 1
ATOM 1385 N N . LEU A 1 223 ? 18.576 40.255 40.445 1.00 52.78 416 LEU A N 1
ATOM 1386 C CA . LEU A 1 223 ? 17.256 40.206 39.846 1.00 53.46 416 LEU A CA 1
ATOM 1387 C C . LEU A 1 223 ? 17.098 38.924 39.075 1.00 55.82 416 LEU A C 1
ATOM 1388 O O . LEU A 1 223 ? 17.802 38.673 38.097 1.00 56.93 416 LEU A O 1
ATOM 1393 N N . ASP A 1 224 ? 16.169 38.104 39.532 1.00 57.35 417 ASP A N 1
ATOM 1394 C CA . ASP A 1 224 ? 15.929 36.827 38.891 1.00 60.09 417 ASP A CA 1
ATOM 1395 C C . ASP A 1 224 ? 14.808 37.029 37.902 1.00 61.04 417 ASP A C 1
ATOM 1396 O O . ASP A 1 224 ? 13.634 36.923 38.263 1.00 61.57 417 ASP A O 1
ATOM 1401 N N . TYR A 1 225 ? 15.180 37.334 36.659 1.00 61.79 418 TYR A N 1
ATOM 1402 C CA . TYR A 1 225 ? 14.221 37.730 35.633 1.00 62.59 418 TYR A CA 1
ATOM 1403 C C . TYR A 1 225 ? 13.102 36.732 35.482 1.00 65.45 418 TYR A C 1
ATOM 1404 O O . TYR A 1 225 ? 11.921 37.060 35.693 1.00 64.99 418 TYR A O 1
ATOM 1413 N N . TYR A 1 226 ? 13.488 35.512 35.116 1.00 68.63 419 TYR A N 1
ATOM 1414 C CA . TYR A 1 226 ? 12.535 34.430 34.926 1.00 72.09 419 TYR A CA 1
ATOM 1415 C C . TYR A 1 226 ? 11.826 34.010 36.222 1.00 73.33 419 TYR A C 1
ATOM 1416 O O . TYR A 1 226 ? 10.863 33.235 36.188 1.00 75.55 419 TYR A O 1
ATOM 1425 N N . GLY A 1 227 ? 12.306 34.519 37.356 1.00 72.63 420 GLY A N 1
ATOM 1426 C CA . GLY A 1 227 ? 11.727 34.204 38.652 1.00 74.03 420 GLY A CA 1
ATOM 1427 C C . GLY A 1 227 ? 10.852 35.300 39.228 1.00 73.47 420 GLY A C 1
ATOM 1428 O O . GLY A 1 227 ? 10.335 35.154 40.339 1.00 73.48 420 GLY A O 1
ATOM 1429 N N . LYS A 1 228 ? 10.691 36.401 38.488 1.00 73.27 421 LYS A N 1
ATOM 1430 C CA . LYS A 1 228 ? 9.782 37.482 38.882 1.00 72.82 421 LYS A CA 1
ATOM 1431 C C . LYS A 1 228 ? 10.076 37.989 40.283 1.00 71.51 421 LYS A C 1
ATOM 1432 O O . LYS A 1 228 ? 9.147 38.278 41.032 1.00 71.10 421 LYS A O 1
ATOM 1438 N N . VAL A 1 229 ? 11.359 38.084 40.636 1.00 71.60 422 VAL A N 1
ATOM 1439 C CA . VAL A 1 229 ? 11.776 38.505 41.985 1.00 70.92 422 VAL A CA 1
ATOM 1440 C C . VAL A 1 229 ? 13.150 39.205 41.998 1.00 70.13 422 VAL A C 1
ATOM 1441 O O . VAL A 1 229 ? 14.057 38.840 41.242 1.00 70.74 422 VAL A O 1
ATOM 1445 N N . GLU A 1 230 ? 13.275 40.235 42.833 1.00 69.31 423 GLU A N 1
ATOM 1446 C CA . GLU A 1 230 ? 14.575 40.839 43.146 1.00 68.74 423 GLU A CA 1
ATOM 1447 C C . GLU A 1 230 ? 14.771 41.058 44.655 1.00 69.15 423 GLU A C 1
ATOM 1448 O O . GLU A 1 230 ? 13.933 41.666 45.327 1.00 67.96 423 GLU A O 1
ATOM 1454 N N . THR A 1 231 ? 15.872 40.520 45.176 1.00 71.18 424 THR A N 1
ATOM 1455 C CA . THR A 1 231 ? 16.229 40.664 46.583 1.00 72.18 424 THR A CA 1
ATOM 1456 C C . THR A 1 231 ? 17.567 41.372 46.689 1.00 72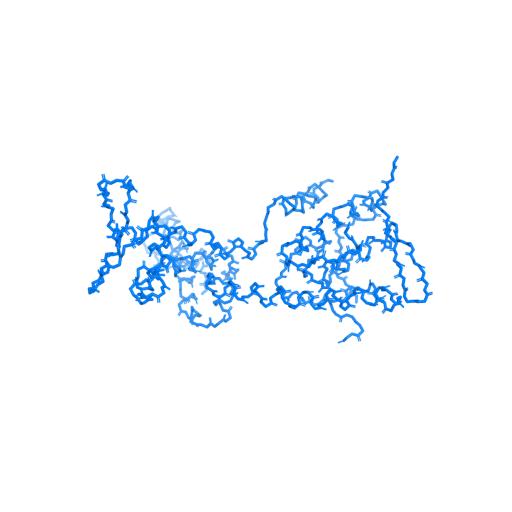.41 424 THR A C 1
ATOM 1457 O O . THR A 1 231 ? 18.338 41.395 45.728 1.00 72.38 424 THR A O 1
ATOM 1461 N N . ASN A 1 232 ? 17.841 41.935 47.867 1.00 73.21 425 ASN A N 1
ATOM 1462 C CA . ASN A 1 232 ? 19.051 42.728 48.082 1.00 73.81 425 ASN A CA 1
ATOM 1463 C C . ASN A 1 232 ? 20.342 41.916 48.125 1.00 75.66 425 ASN A C 1
ATOM 1464 O O . ASN A 1 232 ? 21.364 42.384 47.631 1.00 75.92 425 ASN A O 1
ATOM 1469 N N . GLU A 1 233 ? 20.317 40.717 48.708 1.00 77.81 426 GLU A N 1
ATOM 1470 C CA . GLU A 1 233 ? 21.515 39.859 48.696 1.00 80.01 426 GLU A CA 1
ATOM 1471 C C . GLU A 1 233 ? 21.229 38.458 48.186 1.00 82.32 426 GLU A C 1
ATOM 1472 O O . GLU A 1 233 ? 21.377 37.472 48.915 1.00 83.92 426 GLU A O 1
ATOM 1478 N N . ALA A 1 234 ? 20.832 38.392 46.918 1.00 82.93 427 ALA A N 1
ATOM 1479 C CA . ALA A 1 234 ? 20.379 37.154 46.284 1.00 84.99 427 ALA A CA 1
ATOM 1480 C C . ALA A 1 234 ? 21.403 36.026 46.373 1.00 87.02 427 ALA A C 1
ATOM 1481 O O . ALA A 1 234 ? 22.618 36.267 46.348 1.00 86.81 427 ALA A O 1
ATOM 1483 N N . LYS A 1 235 ? 20.896 34.797 46.490 1.00 88.98 428 LYS A N 1
ATOM 1484 C CA . LYS A 1 235 ? 21.746 33.625 46.680 1.00 91.30 428 LYS A CA 1
ATOM 1485 C C . LYS A 1 235 ? 21.242 32.429 45.901 1.00 93.03 428 LYS A C 1
ATOM 1486 O O . LYS A 1 235 ? 20.050 32.300 45.642 1.00 93.27 428 LYS A O 1
ATOM 1492 N N . GLY A 1 236 ? 22.167 31.565 45.509 1.00 94.56 429 GLY A N 1
ATOM 1493 C CA . GLY A 1 236 ? 21.803 30.319 44.864 1.00 96.71 429 GLY A CA 1
ATOM 1494 C C . GLY A 1 236 ? 21.616 30.434 43.366 1.00 96.56 429 GLY A C 1
ATOM 1495 O O . GLY A 1 236 ? 22.418 31.074 42.679 1.00 95.83 429 GLY A O 1
ATOM 1496 N N . LEU A 1 237 ? 20.552 29.808 42.866 1.00 97.29 430 LEU A N 1
ATOM 1497 C CA . LEU A 1 237 ? 20.341 29.654 41.429 1.00 97.58 430 LEU A CA 1
ATOM 1498 C C . LEU A 1 237 ? 19.095 30.366 40.930 1.00 95.78 430 LEU A C 1
ATOM 1499 O O . LEU A 1 237 ? 18.001 30.158 41.446 1.00 95.86 430 LEU A O 1
ATOM 1504 N N . ARG A 1 238 ? 19.271 31.202 39.916 1.00 94.05 431 ARG A N 1
ATOM 1505 C CA . ARG A 1 238 ? 18.147 31.871 39.278 1.00 92.64 431 ARG A CA 1
ATOM 1506 C C . ARG A 1 238 ? 17.354 30.910 38.415 1.00 94.69 431 ARG A C 1
ATOM 1507 O O . ARG A 1 238 ? 17.877 29.879 37.990 1.00 96.80 431 ARG A O 1
ATOM 1515 N N . HIS A 1 239 ? 16.099 31.268 38.152 1.00 93.91 432 HIS A N 1
ATOM 1516 C CA . HIS A 1 239 ? 15.215 30.475 37.299 1.00 95.98 432 HIS A CA 1
ATOM 1517 C C . HIS A 1 239 ? 15.704 30.463 35.851 1.00 96.77 432 HIS A C 1
ATOM 1518 O O . HIS A 1 239 ? 16.068 31.512 35.315 1.00 95.39 432 HIS A O 1
ATOM 1525 N N . VAL A 1 240 ? 15.723 29.279 35.235 1.00 99.34 433 VAL A N 1
ATOM 1526 C CA . VAL A 1 240 ? 16.106 29.128 33.830 1.00 100.34 433 VAL A CA 1
ATOM 1527 C C . VAL A 1 240 ? 14.850 28.936 32.992 1.00 101.68 433 VAL A C 1
ATOM 1528 O O . VAL A 1 240 ? 13.744 28.963 33.518 1.00 101.47 433 VAL A O 1
ATOM 1532 N N . ARG A 1 241 ? 15.026 28.742 31.689 1.00 103.22 434 ARG A N 1
ATOM 1533 C CA . ARG A 1 241 ? 13.904 28.552 30.775 1.00 104.84 434 ARG A CA 1
ATOM 1534 C C . ARG A 1 241 ? 13.186 27.207 30.941 1.00 107.93 434 ARG A C 1
ATOM 1535 O O . ARG A 1 241 ? 13.572 26.195 30.338 1.00 110.62 434 ARG A O 1
ATOM 1543 N N . ASP A 1 252 ? -1.420 33.642 28.401 1.00 121.22 445 ASP A N 1
ATOM 1544 C CA . ASP A 1 252 ? -2.585 33.388 29.240 1.00 122.25 445 ASP A CA 1
ATOM 1545 C C . ASP A 1 252 ? -2.397 34.035 30.610 1.00 119.02 445 ASP A C 1
ATOM 1546 O O . ASP A 1 252 ? -2.013 35.204 30.701 1.00 116.35 445 ASP A O 1
ATOM 1551 N N . GLU A 1 253 ? -2.655 33.257 31.663 1.00 119.31 446 GLU A N 1
ATOM 1552 C CA . GLU A 1 253 ? -2.583 33.716 33.052 1.00 116.56 446 GLU A CA 1
ATOM 1553 C C . GLU A 1 253 ? -1.189 34.206 33.450 1.00 113.18 446 GLU A C 1
ATOM 1554 O O . GLU A 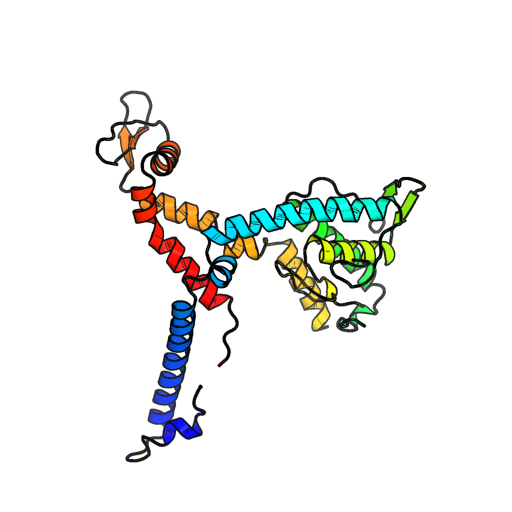1 253 ? -1.047 35.315 33.979 1.00 110.71 446 GLU A O 1
ATOM 1560 N N . ASN A 1 254 ? -0.171 33.379 33.199 1.00 113.10 447 ASN A N 1
ATOM 1561 C CA . ASN A 1 254 ? 1.193 33.670 33.641 1.00 109.84 447 ASN A CA 1
ATOM 1562 C C . ASN A 1 254 ? 1.840 34.807 32.848 1.00 107.42 447 ASN A C 1
ATOM 1563 O O . ASN A 1 254 ? 2.496 35.686 33.426 1.00 104.62 447 ASN A O 1
ATOM 1568 N N . GLU A 1 255 ? 1.637 34.775 31.529 1.00 108.21 448 GLU A N 1
ATOM 1569 C CA . GLU A 1 255 ? 2.333 35.652 30.591 1.00 106.17 448 GLU A CA 1
ATOM 1570 C C . GLU A 1 255 ? 1.921 37.125 30.672 1.00 103.66 448 GLU A C 1
ATOM 1571 O O . GLU A 1 255 ? 2.747 38.010 30.466 1.00 101.85 448 GLU A O 1
ATOM 1577 N N . SER A 1 256 ? 0.655 37.399 30.956 1.00 103.62 449 SER A N 1
ATOM 1578 C CA . SER A 1 256 ? 0.231 38.788 31.100 1.00 101.19 449 SER A CA 1
ATOM 1579 C C . SER A 1 256 ? 0.769 39.414 32.384 1.00 97.74 449 SER A C 1
ATOM 1580 O O . SER A 1 256 ? 1.183 40.574 32.371 1.00 95.54 449 SER A O 1
ATOM 1583 N N . LYS A 1 257 ? 0.787 38.632 33.469 1.00 97.06 450 LYS A N 1
ATOM 1584 C CA . LYS A 1 257 ? 1.329 39.066 34.771 1.00 93.83 450 LYS A CA 1
ATOM 1585 C C . LYS A 1 257 ? 2.854 39.187 34.782 1.00 91.32 450 LYS A C 1
ATOM 1586 O O . LYS A 1 257 ? 3.402 40.099 35.410 1.00 88.78 450 LYS A O 1
ATOM 1592 N N . PHE A 1 258 ? 3.530 38.252 34.111 1.00 91.62 451 PHE A N 1
ATOM 1593 C CA . PHE A 1 258 ? 4.979 38.304 33.983 1.00 89.36 451 PHE A CA 1
ATOM 1594 C C . PHE A 1 258 ? 5.381 39.681 33.484 1.00 86.93 451 PHE A C 1
ATOM 1595 O O . PHE A 1 258 ? 6.082 40.414 34.193 1.00 84.83 451 PHE A O 1
ATOM 1603 N N . ASP A 1 259 ? 4.909 40.041 32.288 1.00 86.88 452 ASP A N 1
ATOM 1604 C CA . ASP A 1 259 ? 5.160 41.367 31.716 1.00 84.79 452 ASP A CA 1
ATOM 1605 C C . ASP A 1 259 ? 4.705 42.516 32.617 1.00 82.34 452 ASP A C 1
ATOM 1606 O O . ASP A 1 259 ? 5.407 43.516 32.739 1.00 80.40 452 ASP A O 1
ATOM 1611 N N . SER A 1 260 ? 3.543 42.369 33.248 1.00 82.14 453 SER A N 1
ATOM 1612 C CA . SER A 1 260 ? 3.046 43.389 34.158 1.00 79.77 453 SER A CA 1
ATOM 1613 C C . SER A 1 260 ? 4.054 43.612 35.263 1.00 77.08 453 SER A C 1
ATOM 1614 O O . SER A 1 260 ? 4.476 44.744 35.501 1.00 75.27 453 SER A O 1
ATOM 1617 N N . HIS A 1 261 ? 4.445 42.522 35.918 1.00 76.66 454 HIS A N 1
ATOM 1618 C CA . HIS A 1 261 ? 5.380 42.600 37.006 1.00 74.57 454 HIS A CA 1
ATOM 1619 C C . HIS A 1 261 ? 6.540 43.488 36.570 1.00 72.47 454 HIS A C 1
ATOM 1620 O O . HIS A 1 261 ? 6.750 44.570 37.138 1.00 70.74 454 HIS A O 1
ATOM 1627 N N . TRP A 1 262 ? 7.258 43.049 35.535 1.00 72.32 455 TRP A N 1
ATOM 1628 C CA . TRP A 1 262 ? 8.466 43.728 35.077 1.00 70.20 455 TRP A CA 1
ATOM 1629 C C . TRP A 1 262 ? 8.215 45.108 34.477 1.00 69.99 455 TRP A C 1
ATOM 1630 O O . TRP A 1 262 ? 9.086 45.985 34.547 1.00 68.34 455 TRP A O 1
ATOM 1641 N N . GLN A 1 263 ? 7.027 45.300 33.902 1.00 71.76 456 GLN A N 1
ATOM 1642 C CA . GLN A 1 263 ? 6.662 46.578 33.286 1.00 72.05 456 GLN A CA 1
ATOM 1643 C C . GLN A 1 263 ? 6.406 47.672 34.305 1.00 70.93 456 GLN A C 1
ATOM 1644 O O . GLN A 1 263 ? 6.824 48.819 34.106 1.00 70.05 456 GLN A O 1
ATOM 1650 N N . GLU A 1 264 ? 5.720 47.319 35.393 1.00 71.11 457 GLU A N 1
ATOM 1651 C CA . GLU A 1 264 ? 5.517 48.254 36.496 1.00 70.38 457 GLU A CA 1
ATOM 1652 C C . GLU A 1 264 ? 6.861 48.515 37.197 1.00 68.15 457 GLU A C 1
ATOM 1653 O O . GLU A 1 264 ? 7.145 49.651 37.595 1.00 66.96 457 GLU A O 1
ATOM 1659 N N . ARG A 1 265 ? 7.683 47.466 37.327 1.00 67.91 458 ARG A N 1
ATOM 1660 C CA . ARG A 1 265 ? 9.069 47.613 37.799 1.00 66.05 458 ARG A CA 1
ATOM 1661 C C . ARG A 1 265 ? 9.845 48.601 36.948 1.00 66.08 458 ARG A C 1
ATOM 1662 O O . ARG A 1 265 ? 10.577 49.432 37.476 1.00 64.90 458 ARG A O 1
ATOM 1670 N N . LEU A 1 266 ? 9.692 48.508 35.635 1.00 67.92 459 LEU A N 1
ATOM 1671 C CA . LEU A 1 266 ? 10.312 49.486 34.763 1.00 68.70 459 LEU A CA 1
ATOM 1672 C C . LEU A 1 266 ? 9.756 50.884 35.017 1.00 68.95 459 LEU A C 1
ATOM 1673 O O . LEU A 1 266 ? 10.488 51.862 34.904 1.00 68.22 459 LEU A O 1
ATOM 1678 N N . LYS A 1 267 ? 8.469 50.969 35.373 1.00 70.52 460 LYS A N 1
ATOM 1679 C CA . LYS A 1 267 ? 7.808 52.255 35.606 1.00 71.01 460 LYS A CA 1
ATOM 1680 C C . LYS A 1 267 ? 8.164 52.880 36.940 1.00 69.48 460 LYS A C 1
ATOM 1681 O O . LYS A 1 267 ? 8.423 54.076 37.022 1.00 69.07 460 LYS A O 1
ATOM 1687 N N . GLY A 1 268 ? 8.196 52.063 37.982 1.00 69.16 461 GLY A N 1
ATOM 1688 C CA . GLY A 1 268 ? 8.369 52.570 39.333 1.00 68.14 461 GLY A CA 1
ATOM 1689 C C . GLY A 1 268 ? 9.778 52.918 39.796 1.00 67.23 461 GLY A C 1
ATOM 1690 O O . GLY A 1 268 ? 10.466 53.755 39.216 1.00 67.03 461 GLY A O 1
ATOM 1691 N N . GLN A 1 269 ? 10.187 52.268 40.873 1.00 66.64 462 GLN A N 1
ATOM 1692 C CA . GLN A 1 269 ? 11.361 52.653 41.598 1.00 66.11 462 GLN A CA 1
ATOM 1693 C C . GLN A 1 269 ? 12.004 51.424 42.223 1.00 65.73 462 GLN A C 1
ATOM 1694 O O . GLN A 1 269 ? 11.418 50.331 42.245 1.00 66.02 462 GLN A O 1
ATOM 1700 N N . ASP A 1 270 ? 13.213 51.614 42.742 1.00 64.79 463 ASP A N 1
ATOM 1701 C CA . ASP A 1 270 ? 13.887 50.572 43.494 1.00 64.47 463 ASP A CA 1
ATOM 1702 C C . ASP A 1 270 ? 13.074 50.264 44.749 1.00 63.68 463 ASP A C 1
ATOM 1703 O O . ASP A 1 270 ? 12.843 51.152 45.566 1.00 63.19 463 ASP A O 1
ATOM 1708 N N . PRO A 1 271 ? 12.585 49.021 44.879 1.00 64.01 464 PRO A N 1
ATOM 1709 C CA . PRO A 1 271 ? 11.943 48.504 46.096 1.00 63.39 464 PRO A CA 1
ATOM 1710 C C . PRO A 1 271 ? 12.600 48.941 47.408 1.00 61.74 464 PRO A C 1
ATOM 1711 O O . PRO A 1 271 ? 11.903 49.454 48.294 1.00 61.11 464 PRO A O 1
ATOM 1715 N N . LEU A 1 272 ? 13.917 48.746 47.522 1.00 60.69 465 LEU A N 1
ATOM 1716 C CA . LEU A 1 272 ? 14.676 49.187 48.693 1.00 58.81 465 LEU A CA 1
ATOM 1717 C C . LEU A 1 272 ? 14.567 50.670 48.898 1.00 57.34 465 LEU A C 1
ATOM 1718 O O . LEU A 1 272 ? 14.410 51.129 50.004 1.00 57.04 465 LEU A O 1
ATOM 1723 N N . GLU A 1 273 ? 14.668 51.425 47.824 1.00 56.96 466 GLU A N 1
ATOM 1724 C CA . GLU A 1 273 ? 14.643 52.855 47.940 1.00 56.50 466 GLU A CA 1
ATOM 1725 C C . GLU A 1 273 ? 13.260 53.319 48.401 1.00 55.89 466 GLU A C 1
ATOM 1726 O O . GLU A 1 273 ? 13.148 54.220 49.252 1.00 55.50 466 GLU A O 1
ATOM 1732 N N . VAL A 1 274 ? 12.225 52.691 47.845 1.00 55.87 467 VAL A N 1
ATOM 1733 C CA . VAL A 1 274 ? 10.846 52.861 48.297 1.00 55.92 467 VAL A CA 1
ATOM 1734 C C . VAL A 1 274 ? 10.656 52.602 49.807 1.00 55.78 467 VAL A C 1
ATOM 1735 O O . VAL A 1 274 ? 10.022 53.420 50.469 1.00 55.92 467 VAL A O 1
ATOM 1739 N N . MET A 1 275 ? 11.185 51.485 50.332 1.00 55.61 468 MET A N 1
ATOM 1740 C CA . MET A 1 275 ? 11.259 51.225 51.769 1.00 55.21 468 MET A CA 1
ATOM 1741 C C . MET A 1 275 ? 11.885 52.388 52.490 1.00 54.66 468 MET A C 1
ATOM 1742 O O . MET A 1 275 ? 11.334 52.880 53.457 1.00 54.81 468 MET A O 1
ATOM 1747 N N . ALA A 1 276 ? 13.071 52.793 52.045 1.00 54.29 469 ALA A N 1
ATOM 1748 C CA . ALA A 1 276 ? 13.842 53.803 52.735 1.00 53.70 469 ALA A CA 1
ATOM 1749 C C . ALA A 1 276 ? 13.074 55.126 52.837 1.00 53.78 469 ALA A C 1
ATOM 1750 O O . ALA A 1 276 ? 13.199 55.843 53.818 1.00 52.77 469 ALA A O 1
ATOM 1752 N N . ALA A 1 277 ? 12.279 55.417 51.807 1.00 55.12 470 ALA A N 1
ATOM 1753 C CA . ALA A 1 277 ? 11.448 56.627 51.705 1.00 56.27 470 ALA A CA 1
ATOM 1754 C C . ALA A 1 277 ? 12.112 57.924 52.182 1.00 56.92 470 ALA A C 1
ATOM 1755 O O . ALA A 1 277 ? 11.517 58.654 52.976 1.00 57.64 470 ALA A O 1
ATOM 1757 N N . LYS A 1 278 ? 13.325 58.199 51.691 1.00 57.67 471 LYS A N 1
ATOM 1758 C CA . LYS A 1 278 ? 14.115 59.367 52.086 1.00 58.33 471 LYS A CA 1
ATOM 1759 C C . LYS A 1 278 ? 13.389 60.701 51.824 1.00 58.91 471 LYS A C 1
ATOM 1760 O O . LYS A 1 278 ? 13.447 61.607 52.653 1.00 58.84 471 LYS A O 1
ATOM 1766 N N . GLU A 1 279 ? 12.714 60.819 50.682 1.00 59.69 472 GLU A N 1
ATOM 1767 C CA . GLU A 1 279 ? 11.937 62.019 50.371 1.00 61.56 472 GLU A CA 1
ATOM 1768 C C . GLU A 1 279 ? 10.933 62.265 51.477 1.00 61.08 472 GLU A C 1
ATOM 1769 O O . GLU A 1 279 ? 10.889 63.344 52.069 1.00 61.76 472 GLU A O 1
ATOM 1775 N N . LYS A 1 280 ? 10.131 61.243 51.745 1.00 60.65 473 LYS A N 1
ATOM 1776 C CA . LYS A 1 280 ? 9.061 61.322 52.709 1.00 60.62 473 LYS A CA 1
ATOM 1777 C C . LYS A 1 280 ? 9.603 61.731 54.074 1.00 59.99 473 LYS A C 1
ATOM 1778 O O . LYS A 1 280 ? 9.016 62.562 54.766 1.00 60.21 473 LYS A O 1
ATOM 1784 N N . ILE A 1 281 ? 10.742 61.167 54.440 1.00 59.22 474 ILE A N 1
ATOM 1785 C CA . ILE A 1 281 ? 11.350 61.459 55.725 1.00 59.21 474 ILE A CA 1
ATOM 1786 C C . ILE A 1 281 ? 11.963 62.838 55.851 1.00 59.49 474 ILE A C 1
ATOM 1787 O O . ILE A 1 281 ? 11.891 63.443 56.918 1.00 60.02 474 ILE A O 1
ATOM 1792 N N . ASP A 1 282 ? 12.561 63.344 54.780 1.00 59.57 475 ASP A N 1
ATOM 1793 C CA . ASP A 1 282 ? 13.073 64.706 54.783 1.00 59.75 475 ASP A CA 1
ATOM 1794 C C . ASP A 1 282 ? 11.951 65.712 54.882 1.00 59.82 475 ASP A C 1
ATOM 1795 O O . ASP A 1 282 ? 12.052 66.704 55.618 1.00 60.13 475 ASP A O 1
ATOM 1800 N N . ALA A 1 283 ? 10.876 65.436 54.149 1.00 59.03 476 ALA A N 1
ATOM 1801 C CA . ALA A 1 283 ? 9.668 66.229 54.214 1.00 59.16 476 ALA A CA 1
ATOM 1802 C C . ALA A 1 283 ? 9.175 66.341 55.658 1.00 58.80 476 ALA A C 1
ATOM 1803 O O . ALA A 1 283 ? 8.979 67.443 56.183 1.00 59.74 476 ALA A O 1
ATOM 1805 N N . ALA A 1 284 ? 9.004 65.191 56.299 1.00 57.49 477 ALA A N 1
ATOM 1806 C CA . ALA A 1 284 ? 8.528 65.119 57.678 1.00 57.00 477 ALA A CA 1
ATOM 1807 C C . ALA A 1 284 ? 9.498 65.761 58.686 1.00 56.72 477 ALA A C 1
ATOM 1808 O O . ALA A 1 284 ? 9.086 66.281 59.714 1.00 57.08 477 ALA A O 1
ATOM 1810 N N . ALA A 1 285 ? 10.785 65.719 58.377 1.00 56.48 478 ALA A N 1
ATOM 1811 C CA . ALA A 1 285 ? 11.818 66.292 59.242 1.00 56.71 478 ALA A CA 1
ATOM 1812 C C . ALA A 1 285 ? 11.886 67.824 59.137 1.00 57.48 478 ALA A C 1
ATOM 1813 O O . ALA A 1 285 ? 12.175 68.524 60.112 1.00 58.15 478 ALA A O 1
ATOM 1815 N N . THR A 1 286 ? 11.640 68.327 57.936 1.00 57.24 479 THR A N 1
ATOM 1816 C CA . THR A 1 286 ? 11.547 69.739 57.690 1.00 57.81 479 THR A CA 1
ATOM 1817 C C . THR A 1 286 ? 10.317 70.316 58.375 1.00 58.10 479 THR A C 1
ATOM 1818 O O . THR A 1 286 ? 10.389 71.382 59.014 1.00 59.14 479 THR A O 1
ATOM 1822 N N . GLU A 1 287 ? 9.192 69.619 58.247 1.00 56.69 480 GLU A N 1
ATOM 1823 C CA . GLU A 1 287 ? 7.980 70.087 58.891 1.00 56.84 480 GLU A CA 1
ATOM 1824 C C . GLU A 1 287 ? 8.166 70.237 60.390 1.00 55.52 480 GLU A C 1
ATOM 1825 O O . GLU A 1 287 ? 7.733 71.227 60.953 1.00 56.68 480 GLU A O 1
ATOM 1831 N N . ALA A 1 288 ? 8.844 69.283 61.020 1.00 52.93 481 ALA A N 1
ATOM 1832 C CA . ALA A 1 288 ? 9.052 69.321 62.466 1.00 51.88 481 ALA A CA 1
ATOM 1833 C C . ALA A 1 288 ? 9.835 70.541 62.933 1.00 52.49 481 ALA A C 1
ATOM 1834 O O . ALA A 1 288 ? 9.700 70.964 64.088 1.00 52.97 481 ALA A O 1
ATOM 1836 N N . LEU A 1 289 ? 10.621 71.109 62.019 1.00 52.49 482 LEU A N 1
ATOM 1837 C CA . LEU A 1 289 ? 11.519 72.217 62.310 1.00 53.58 482 LEU A CA 1
ATOM 1838 C C . LEU A 1 289 ? 10.867 73.586 62.152 1.00 55.14 482 LEU A C 1
ATOM 1839 O O . LEU A 1 289 ? 11.354 74.572 62.692 1.00 56.02 482 LEU A O 1
ATOM 1844 N N . ASP A 1 290 ? 9.759 73.638 61.420 1.00 55.43 483 ASP A N 1
ATOM 1845 C CA . ASP A 1 290 ? 8.996 74.878 61.227 1.00 57.29 483 ASP A CA 1
ATOM 1846 C C . ASP A 1 290 ? 8.840 75.785 62.452 1.00 58.17 483 ASP A C 1
ATOM 1847 O O . ASP A 1 290 ? 9.090 76.997 62.345 1.00 59.99 483 ASP A O 1
ATOM 1852 N N . PRO A 1 291 ? 8.413 75.220 63.604 1.00 57.03 484 PRO A N 1
ATOM 1853 C CA . PRO A 1 291 ? 8.321 76.021 64.833 1.00 58.53 484 PRO A CA 1
ATOM 1854 C C . PRO A 1 291 ? 9.616 76.776 65.207 1.00 60.05 484 PRO A C 1
ATOM 1855 O O . PRO A 1 291 ? 9.567 77.781 65.921 1.00 61.61 484 PRO A O 1
ATOM 1859 N N . HIS A 1 292 ? 10.747 76.281 64.707 1.00 59.85 485 HIS A N 1
ATOM 1860 C CA . HIS A 1 292 ? 12.064 76.786 65.054 1.00 61.09 485 HIS A CA 1
ATOM 1861 C C . HIS A 1 292 ? 12.693 77.646 63.981 1.00 62.00 485 HIS A C 1
ATOM 1862 O O . HIS A 1 292 ? 13.900 77.859 64.015 1.00 62.61 485 HIS A O 1
ATOM 1869 N N . VAL A 1 293 ? 11.891 78.129 63.033 1.00 62.29 486 VAL A N 1
ATOM 1870 C CA . VAL A 1 293 ? 12.378 79.063 62.020 1.00 63.80 486 VAL A CA 1
ATOM 1871 C C . VAL A 1 293 ? 11.549 80.350 62.061 1.00 66.40 486 VAL A C 1
ATOM 1872 O O . VAL A 1 293 ? 10.384 80.341 61.685 1.00 66.24 486 VAL A O 1
ATOM 1876 N N . ARG A 1 294 ? 12.146 81.446 62.533 1.00 69.43 487 ARG A N 1
ATOM 1877 C CA . ARG A 1 294 ? 11.468 82.761 62.569 1.00 72.88 487 ARG A CA 1
ATOM 1878 C C . ARG A 1 294 ? 11.437 83.403 61.177 1.00 73.75 487 ARG A C 1
ATOM 1879 O O . ARG A 1 294 ? 12.474 83.666 60.576 1.00 74.09 487 ARG A O 1
ATOM 1887 N N . LYS A 1 295 ? 10.240 83.645 60.664 1.00 74.73 488 LYS A N 1
ATOM 1888 C CA . LYS A 1 295 ? 10.079 84.446 59.456 1.00 77.02 488 LYS A CA 1
ATOM 1889 C C . LYS A 1 295 ? 10.059 85.935 59.838 1.00 80.37 488 LYS A C 1
ATOM 1890 O O . LYS A 1 295 ? 9.410 86.313 60.810 1.00 80.75 488 LYS A O 1
ATOM 1896 N N . ILE A 1 296 ? 10.792 86.761 59.087 1.00 82.97 489 ILE A N 1
ATOM 1897 C CA . ILE A 1 296 ? 10.936 88.199 59.381 1.00 86.97 489 ILE A CA 1
ATOM 1898 C C . ILE A 1 296 ? 11.086 88.987 58.088 1.00 89.27 489 ILE A C 1
ATOM 1899 O O . ILE A 1 296 ? 11.925 88.633 57.248 1.00 88.57 489 ILE A O 1
ATOM 1904 N N . ARG A 1 297 ? 10.304 90.059 57.923 1.00 92.32 490 ARG A N 1
ATOM 1905 C CA . ARG A 1 297 ? 10.538 90.933 56.768 1.00 95.30 490 ARG A CA 1
ATOM 1906 C C . ARG A 1 297 ? 11.708 91.869 57.006 1.00 97.53 490 ARG A C 1
ATOM 1907 O O . ARG A 1 297 ? 11.834 92.488 58.065 1.00 98.73 490 ARG A O 1
ATOM 1915 N N . ASP A 1 298 ? 12.566 91.927 55.997 1.00 98.02 491 ASP A N 1
ATOM 1916 C CA . ASP A 1 298 ? 13.646 92.877 55.924 1.00 100.91 491 ASP A CA 1
ATOM 1917 C C . ASP A 1 298 ? 13.118 94.167 55.304 1.00 104.37 491 ASP A C 1
ATOM 1918 O O . ASP A 1 298 ? 12.177 94.152 54.502 1.00 104.01 491 ASP A O 1
ATOM 1923 N N . GLU A 1 299 ? 13.745 95.278 55.681 1.00 107.90 492 GLU A N 1
ATOM 1924 C CA . GLU A 1 299 ? 13.387 96.609 55.184 1.00 112.08 492 GLU A CA 1
ATOM 1925 C C . GLU A 1 299 ? 13.586 96.769 53.678 1.00 112.64 492 GLU A C 1
ATOM 1926 O O . GLU A 1 299 ? 13.041 97.708 53.088 1.00 115.38 492 GLU A O 1
ATOM 1932 N N . LYS A 1 300 ? 14.371 95.871 53.073 1.00 110.22 493 LYS A N 1
ATOM 1933 C CA . LYS A 1 300 ? 14.749 95.986 51.661 1.00 110.88 493 LYS A CA 1
ATOM 1934 C C . LYS A 1 300 ? 14.815 94.675 50.905 1.00 107.41 493 LYS A C 1
ATOM 1935 O O . LYS A 1 300 ? 14.470 94.633 49.724 1.00 107.68 493 LYS A O 1
ATOM 1941 N N . TYR A 1 301 ? 15.264 93.617 51.586 1.00 104.38 494 TYR A N 1
ATOM 1942 C CA . TYR A 1 301 ? 15.678 92.357 50.942 1.00 100.97 494 TYR A CA 1
ATOM 1943 C C . TYR A 1 301 ? 14.642 91.237 51.038 1.00 97.75 494 TYR A C 1
ATOM 1944 O O . TYR A 1 301 ? 14.983 90.052 51.010 1.00 94.53 494 TYR A O 1
ATOM 1953 N N . GLY A 1 302 ? 13.374 91.631 51.129 1.00 98.51 495 GLY A N 1
ATOM 1954 C CA . GLY A 1 302 ? 12.260 90.693 51.193 1.00 95.89 495 GLY A CA 1
ATOM 1955 C C . GLY A 1 302 ? 12.163 90.014 52.539 1.00 93.87 495 GLY A C 1
ATOM 1956 O O . GLY A 1 302 ? 12.092 90.672 53.578 1.00 95.33 495 GLY A O 1
ATOM 1957 N N . TRP A 1 303 ? 12.164 88.689 52.517 1.00 90.84 496 TRP A N 1
ATOM 1958 C CA . TRP A 1 303 ? 12.075 87.914 53.738 1.00 88.94 496 TRP A CA 1
ATOM 1959 C C . TRP A 1 303 ? 13.434 87.356 54.135 1.00 87.69 496 TRP A C 1
ATOM 1960 O O . TRP A 1 303 ? 14.101 86.702 53.336 1.00 86.41 496 TRP A O 1
ATOM 1971 N N . LYS A 1 304 ? 13.854 87.639 55.361 1.00 88.07 497 LYS A N 1
ATOM 1972 C CA . LYS A 1 304 ? 14.957 86.900 55.958 1.00 86.64 497 LYS A CA 1
ATOM 1973 C C . LYS A 1 304 ? 14.412 85.890 56.971 1.00 84.21 497 LYS A C 1
ATOM 1974 O O . LYS A 1 304 ? 13.320 86.058 57.525 1.00 84.32 497 LYS A O 1
ATOM 1980 N N . TYR A 1 305 ? 15.170 84.829 57.195 1.00 82.24 498 TYR A N 1
ATOM 1981 C CA . TYR A 1 305 ? 14.715 83.739 58.032 1.00 79.95 498 TYR A CA 1
ATOM 1982 C C . TYR A 1 305 ? 15.732 83.501 59.131 1.00 79.97 498 TYR A C 1
ATOM 1983 O O . TYR A 1 305 ? 16.909 83.277 58.865 1.00 79.93 498 TYR A O 1
ATOM 1992 N N . GLY A 1 306 ? 15.268 83.579 60.371 1.00 80.33 499 GLY A N 1
ATOM 1993 C CA . GLY A 1 306 ? 16.151 83.528 61.525 1.00 81.33 499 GLY A CA 1
ATOM 1994 C C . GLY A 1 306 ? 16.004 82.233 62.283 1.00 79.35 499 GLY A C 1
ATOM 1995 O O . GLY A 1 306 ? 14.899 81.693 62.387 1.00 77.92 499 GLY A O 1
ATOM 1996 N N . CYS A 1 307 ? 17.122 81.738 62.809 1.00 79.65 500 CYS A N 1
ATOM 1997 C CA . CYS A 1 307 ? 17.133 80.469 63.522 1.00 77.91 500 CYS A CA 1
ATOM 1998 C C . CYS A 1 307 ? 16.550 80.605 64.912 1.00 78.41 500 CYS A C 1
ATOM 1999 O O . CYS A 1 307 ? 16.978 81.466 65.668 1.00 80.52 500 CYS A O 1
ATOM 2002 N N . GLY A 1 308 ? 15.597 79.731 65.242 1.00 77.03 501 GLY A N 1
ATOM 2003 C CA . GLY A 1 308 ? 14.828 79.801 66.494 1.00 77.67 501 GLY A CA 1
ATOM 2004 C C . GLY A 1 308 ? 15.280 78.909 67.649 1.00 77.31 501 GLY A C 1
ATOM 2005 O O . GLY A 1 308 ? 14.541 78.724 68.620 1.00 76.72 501 GLY A O 1
ATOM 2006 N N . ALA A 1 309 ? 16.482 78.342 67.546 1.00 77.56 502 ALA A N 1
ATOM 2007 C CA . ALA A 1 309 ? 17.083 77.633 68.667 1.00 77.93 502 ALA A CA 1
ATOM 2008 C C . ALA A 1 309 ? 17.561 78.691 69.653 1.00 81.08 502 ALA A C 1
ATOM 2009 O O . ALA A 1 309 ? 17.567 79.896 69.327 1.00 82.87 502 ALA A O 1
ATOM 2011 N N . LYS A 1 310 ? 17.957 78.250 70.852 1.00 82.04 503 LYS A N 1
ATOM 2012 C CA . LYS A 1 310 ? 18.366 79.185 71.915 1.00 85.18 503 LYS A CA 1
ATOM 2013 C C . LYS A 1 310 ? 19.860 79.454 71.971 1.00 86.20 503 LYS A C 1
ATOM 2014 O O . LYS A 1 310 ? 20.687 78.594 71.636 1.00 85.27 503 LYS A O 1
ATOM 2020 N N . GLY A 1 311 ? 20.184 80.675 72.379 1.00 88.51 504 GLY A N 1
ATOM 2021 C CA . GLY A 1 311 ? 21.557 81.160 72.369 1.00 90.27 504 GLY A CA 1
ATOM 2022 C C . GLY A 1 311 ? 21.937 81.638 70.982 1.00 90.44 504 GLY A C 1
ATOM 2023 O O . GLY A 1 311 ? 22.960 82.319 70.814 1.00 92.56 504 GLY A O 1
ATOM 2024 N N . CYS A 1 312 ? 21.092 81.305 69.999 1.00 88.13 505 CYS A N 1
ATOM 2025 C CA . CYS A 1 312 ? 21.415 81.498 68.589 1.00 87.58 505 CYS A CA 1
ATOM 2026 C C . CYS A 1 312 ? 20.712 82.683 67.904 1.00 88.61 505 CYS A C 1
ATOM 2027 O O . CYS A 1 312 ? 19.510 82.898 68.080 1.00 88.10 505 CYS A O 1
ATOM 2030 N N . THR A 1 313 ? 21.482 83.419 67.100 1.00 89.91 506 THR A N 1
ATOM 2031 C CA . THR A 1 313 ? 21.036 84.683 66.508 1.00 91.57 506 THR A CA 1
ATOM 2032 C C . THR A 1 313 ? 21.291 84.756 65.000 1.00 91.04 506 THR A C 1
ATOM 2033 O O . THR A 1 313 ? 21.092 85.819 64.394 1.00 92.99 506 THR A O 1
ATOM 2037 N N . LYS A 1 314 ? 21.732 83.647 64.395 1.00 88.07 507 LYS A N 1
ATOM 2038 C CA . LYS A 1 314 ? 22.100 83.651 62.969 1.00 87.29 507 LYS A CA 1
ATOM 2039 C C . LYS A 1 314 ? 20.907 83.906 62.039 1.00 85.63 507 LYS A C 1
ATOM 2040 O O . LYS A 1 314 ? 19.785 83.489 62.332 1.00 84.19 507 LYS A O 1
ATOM 2046 N N . LEU A 1 315 ? 21.165 84.619 60.941 1.00 85.80 508 LEU A N 1
ATOM 2047 C CA . LEU A 1 315 ? 20.136 84.993 59.970 1.00 84.36 508 LEU A CA 1
ATOM 2048 C C . LEU A 1 315 ? 20.494 84.501 58.571 1.00 82.38 508 LEU A C 1
ATOM 2049 O O . LEU A 1 315 ? 21.643 84.615 58.144 1.00 83.47 508 LEU A O 1
ATOM 2054 N N . PHE A 1 316 ? 19.496 83.978 57.864 1.00 79.01 509 PHE A N 1
ATOM 2055 C CA . PHE A 1 316 ? 19.679 83.377 56.551 1.00 76.43 509 PHE A CA 1
ATOM 2056 C C . PHE A 1 316 ? 18.724 84.002 55.563 1.00 76.41 509 PHE A C 1
ATOM 2057 O O . PHE A 1 316 ? 17.805 84.692 55.966 1.00 77.44 509 PHE A O 1
ATOM 2065 N N . HIS A 1 317 ? 18.935 83.763 54.274 1.00 75.27 510 HIS A N 1
ATOM 2066 C CA . HIS A 1 317 ? 18.123 84.396 53.233 1.00 75.75 510 HIS A CA 1
ATOM 2067 C C . HIS A 1 317 ? 17.044 83.506 52.602 1.00 73.27 510 HIS A C 1
ATOM 2068 O O . HIS A 1 317 ? 16.173 83.980 51.877 1.00 73.66 510 HIS A O 1
ATOM 2075 N N . ALA A 1 318 ? 17.116 82.211 52.862 1.00 70.73 511 ALA A N 1
ATOM 2076 C CA . ALA A 1 318 ? 16.083 81.291 52.425 1.00 68.42 511 ALA A CA 1
ATOM 2077 C C . ALA A 1 318 ? 15.779 80.381 53.584 1.00 66.39 511 ALA A C 1
ATOM 2078 O O . ALA A 1 318 ? 16.577 80.265 54.512 1.00 66.40 511 ALA A O 1
ATOM 2080 N N . ALA A 1 319 ? 14.626 79.735 53.544 1.00 65.00 512 ALA A N 1
ATOM 2081 C CA . ALA A 1 319 ? 14.254 78.842 54.636 1.00 63.24 512 ALA A CA 1
ATOM 2082 C C . ALA A 1 319 ? 15.094 77.562 54.669 1.00 61.40 512 ALA A C 1
ATOM 2083 O O . ALA A 1 319 ? 15.390 77.083 55.769 1.00 60.95 512 ALA A O 1
ATOM 2085 N N . GLU A 1 320 ? 15.476 77.021 53.496 1.00 60.43 513 GLU A N 1
ATOM 2086 C CA . GLU A 1 320 ? 16.255 75.756 53.425 1.00 59.21 513 GLU A CA 1
ATOM 2087 C C . GLU A 1 320 ? 17.560 75.933 54.185 1.00 58.94 513 GLU A C 1
ATOM 2088 O O . GLU A 1 320 ? 18.084 74.987 54.773 1.00 57.68 513 GLU A O 1
ATOM 2094 N N . PHE A 1 321 ? 18.072 77.161 54.157 1.00 59.93 514 PHE A N 1
ATOM 2095 C CA . PHE A 1 321 ? 19.348 77.464 54.743 1.00 60.12 514 PHE A CA 1
ATOM 2096 C C . PHE A 1 321 ? 19.296 77.278 56.265 1.00 60.09 514 PHE A C 1
ATOM 2097 O O . PHE A 1 321 ? 20.251 76.762 56.861 1.00 60.13 514 PHE A O 1
ATOM 2105 N N . VAL A 1 322 ? 18.176 77.648 56.884 1.00 60.11 515 VAL A N 1
ATOM 2106 C CA . VAL A 1 322 ? 17.996 77.424 58.320 1.00 60.25 515 VAL A CA 1
ATOM 2107 C C . VAL A 1 322 ? 17.852 75.943 58.680 1.00 58.75 515 VAL A C 1
ATOM 2108 O O . VAL A 1 322 ? 18.429 75.491 59.664 1.00 58.46 515 VAL A O 1
ATOM 2112 N N . TYR A 1 323 ? 17.093 75.194 57.884 1.00 58.18 516 TYR A N 1
ATOM 2113 C CA . TYR A 1 323 ? 16.954 73.761 58.099 1.00 57.22 516 TYR A CA 1
ATOM 2114 C C . TYR A 1 323 ? 18.328 73.107 58.099 1.00 57.74 516 TYR A C 1
ATOM 2115 O O . TYR A 1 323 ? 18.680 72.373 59.035 1.00 57.11 516 TYR A O 1
ATOM 2124 N N . LYS A 1 324 ? 19.113 73.408 57.064 1.00 59.24 517 LYS A N 1
ATOM 2125 C CA . LYS A 1 324 ? 20.443 72.814 56.893 1.00 59.90 517 LYS A CA 1
ATOM 2126 C C . LYS A 1 324 ? 21.305 73.199 58.088 1.00 61.13 517 LYS A C 1
ATOM 2127 O O . LYS A 1 324 ? 22.029 72.366 58.632 1.00 60.93 517 LYS A O 1
ATOM 2133 N N . HIS A 1 325 ? 21.174 74.445 58.523 1.00 62.71 518 HIS A N 1
ATOM 2134 C CA . HIS A 1 325 ? 21.951 74.927 59.657 1.00 64.67 518 HIS A CA 1
ATOM 2135 C C . HIS A 1 325 ? 21.619 74.196 60.961 1.00 64.11 518 HIS A C 1
ATOM 2136 O O . HIS A 1 325 ? 22.527 73.857 61.730 1.00 64.52 518 HIS A O 1
ATOM 2143 N N . LEU A 1 326 ? 20.322 73.974 61.192 1.00 63.39 519 LEU A N 1
ATOM 2144 C CA . LEU A 1 326 ? 19.822 73.274 62.373 1.00 62.64 519 LEU A CA 1
ATOM 2145 C C . LEU A 1 326 ? 20.388 71.863 62.526 1.00 61.91 519 LEU A C 1
ATOM 2146 O O . LEU A 1 326 ? 20.854 71.507 63.609 1.00 62.04 519 LEU A O 1
ATOM 2151 N N . LYS A 1 327 ? 20.397 71.073 61.457 1.00 61.34 520 LYS A N 1
ATOM 2152 C CA . LYS A 1 327 ? 20.997 69.731 61.563 1.00 61.45 520 LYS A CA 1
ATOM 2153 C C . LYS A 1 327 ? 22.507 69.713 61.448 1.00 62.68 520 LYS A C 1
ATOM 2154 O O . LYS A 1 327 ? 23.076 68.675 61.132 1.00 62.96 520 LYS A O 1
ATOM 2160 N N . LEU A 1 328 ? 23.150 70.844 61.699 1.00 64.09 521 LEU A N 1
ATOM 2161 C CA . LEU A 1 328 ? 24.587 70.886 61.712 1.00 65.59 521 LEU A CA 1
ATOM 2162 C C . LEU A 1 328 ? 25.108 71.648 62.913 1.00 67.69 521 LEU A C 1
ATOM 2163 O O . LEU A 1 328 ? 26.265 71.513 63.274 1.00 69.28 521 LEU A O 1
ATOM 2168 N N . LYS A 1 329 ? 24.275 72.480 63.514 1.00 68.42 522 LYS A N 1
ATOM 2169 C CA . LYS A 1 329 ? 24.713 73.271 64.651 1.00 70.37 522 LYS A CA 1
ATOM 2170 C C . LYS A 1 329 ? 23.811 73.008 65.850 1.00 70.32 522 LYS A C 1
ATOM 2171 O O . LYS A 1 329 ? 24.056 73.532 66.947 1.00 71.59 522 LYS A O 1
ATOM 2177 N N . HIS A 1 330 ? 22.771 72.197 65.623 1.00 68.74 523 HIS A N 1
ATOM 2178 C CA . HIS A 1 330 ? 21.834 71.797 66.664 1.00 68.28 523 HIS A CA 1
ATOM 2179 C C . HIS A 1 330 ? 21.378 70.361 66.446 1.00 66.85 523 HIS A C 1
ATOM 2180 O O . HIS A 1 330 ? 20.188 70.070 66.535 1.00 65.90 523 HIS A O 1
ATOM 2187 N N . THR A 1 331 ? 22.338 69.474 66.180 1.00 67.22 524 THR A N 1
ATOM 2188 C CA . THR A 1 331 ? 22.103 68.045 65.911 1.00 66.49 524 THR A CA 1
ATOM 2189 C C . THR A 1 331 ? 21.079 67.343 66.813 1.00 66.11 524 THR A C 1
ATOM 2190 O O . THR A 1 331 ? 20.211 66.630 66.334 1.00 65.11 524 THR A O 1
ATOM 2194 N N . GLU A 1 332 ? 21.208 67.521 68.119 1.00 67.59 525 GLU A N 1
ATOM 2195 C CA . GLU A 1 332 ? 20.388 66.797 69.071 1.00 67.92 525 GLU A CA 1
ATOM 2196 C C . GLU A 1 332 ? 18.985 67.377 69.199 1.00 67.53 525 GLU A C 1
ATOM 2197 O O . GLU A 1 332 ? 18.037 66.622 69.347 1.00 67.09 525 GLU A O 1
ATOM 2203 N N . LEU A 1 333 ? 18.839 68.703 69.130 1.00 68.46 526 LEU A N 1
ATOM 2204 C CA . LEU A 1 333 ? 17.503 69.308 69.028 1.00 67.70 526 LEU A CA 1
ATOM 2205 C C . LEU A 1 333 ? 16.759 68.758 67.838 1.00 66.08 526 LEU A C 1
ATOM 2206 O O . LEU A 1 333 ? 15.550 68.589 67.906 1.00 65.86 526 LEU A O 1
ATOM 2211 N N . VAL A 1 334 ? 17.477 68.489 66.751 1.00 65.61 527 VAL A N 1
ATOM 2212 C CA . VAL A 1 334 ? 16.888 67.870 65.563 1.00 64.27 527 VAL A CA 1
ATOM 2213 C C . VAL A 1 334 ? 16.539 66.402 65.820 1.00 63.57 527 VAL A C 1
ATOM 2214 O O . VAL A 1 334 ? 15.378 66.015 65.665 1.00 62.82 527 VAL A O 1
ATOM 2218 N N . THR A 1 335 ? 17.529 65.601 66.225 1.00 64.16 528 THR A N 1
ATOM 2219 C CA . THR A 1 335 ? 17.313 64.186 66.576 1.00 63.92 528 THR A CA 1
ATOM 2220 C C . THR A 1 335 ? 16.077 64.015 67.461 1.00 64.30 528 THR A C 1
ATOM 2221 O O . THR A 1 335 ? 15.224 63.170 67.199 1.00 63.71 528 THR A O 1
ATOM 2225 N N . GLU A 1 336 ? 15.981 64.842 68.497 1.00 65.66 529 GLU A N 1
ATOM 2226 C CA . GLU A 1 336 ? 14.829 64.842 69.398 1.00 66.70 529 GLU A CA 1
ATOM 2227 C C . GLU A 1 336 ? 13.507 65.220 68.706 1.00 65.76 529 GLU A C 1
ATOM 2228 O O . GLU A 1 336 ? 12.460 64.704 69.077 1.00 65.78 529 GLU A O 1
ATOM 2234 N N . LEU A 1 337 ? 13.555 66.097 67.700 1.00 65.54 530 LEU A N 1
ATOM 2235 C CA . LEU A 1 337 ? 12.343 66.522 66.992 1.00 64.46 530 LEU A CA 1
ATOM 2236 C C . LEU A 1 337 ? 11.908 65.562 65.886 1.00 63.66 530 LEU A C 1
ATOM 2237 O O . LEU A 1 337 ? 10.784 65.670 65.382 1.00 63.60 530 LEU A O 1
ATOM 2242 N N . THR A 1 338 ? 12.767 64.608 65.530 1.00 63.23 531 THR A N 1
ATOM 2243 C CA . THR A 1 338 ? 12.486 63.740 64.385 1.00 62.71 531 THR A CA 1
ATOM 2244 C C . THR A 1 338 ? 12.567 62.238 64.627 1.00 62.64 531 THR A C 1
ATOM 2245 O O . THR A 1 338 ? 12.506 61.468 63.673 1.00 62.84 531 THR A O 1
ATOM 2249 N N . THR A 1 339 ? 12.708 61.807 65.873 1.00 63.12 532 THR A N 1
ATOM 2250 C CA . THR A 1 339 ? 12.848 60.382 66.148 1.00 63.23 532 THR A CA 1
ATOM 2251 C C . THR A 1 339 ? 11.562 59.625 65.798 1.00 63.48 532 THR A C 1
ATOM 2252 O O . THR A 1 339 ? 11.614 58.611 65.116 1.00 63.55 532 THR A O 1
ATOM 2256 N N . LYS A 1 340 ? 10.413 60.145 66.225 1.00 64.22 533 LYS A N 1
ATOM 2257 C CA . LYS A 1 340 ? 9.123 59.462 66.059 1.00 64.75 533 LYS A CA 1
ATOM 2258 C C . LYS A 1 340 ? 8.801 59.014 64.633 1.00 63.86 533 LYS A C 1
ATOM 2259 O O . LYS A 1 340 ? 8.472 57.843 64.404 1.00 63.86 533 LYS A O 1
ATOM 2265 N N . VAL A 1 341 ? 8.890 59.935 63.679 1.00 62.87 534 VAL A N 1
ATOM 2266 C CA . VAL A 1 341 ? 8.570 59.588 62.302 1.00 61.91 534 VAL A CA 1
ATOM 2267 C C . VAL A 1 341 ? 9.454 58.472 61.789 1.00 61.02 534 VAL A C 1
ATOM 2268 O O . VAL A 1 341 ? 8.963 57.565 61.121 1.00 61.23 534 VAL A O 1
ATOM 2272 N N . ARG A 1 342 ? 10.741 58.537 62.119 1.00 60.12 535 ARG A N 1
ATOM 2273 C CA . ARG A 1 342 ? 11.693 57.501 61.735 1.00 59.29 535 ARG A CA 1
ATOM 2274 C C . ARG A 1 342 ? 11.352 56.158 62.322 1.00 58.91 535 ARG A C 1
ATOM 2275 O O . ARG A 1 342 ? 11.360 55.145 61.618 1.00 58.62 535 ARG A O 1
ATOM 2283 N N . GLU A 1 343 ? 11.066 56.152 63.619 1.00 58.83 536 GLU A N 1
ATOM 2284 C CA . GLU A 1 343 ? 10.776 54.909 64.327 1.00 58.98 536 GLU A CA 1
ATOM 2285 C C . GLU A 1 343 ? 9.354 54.386 64.047 1.00 58.74 536 GLU A C 1
ATOM 2286 O O . GLU A 1 343 ? 9.110 53.179 64.111 1.00 58.93 536 GLU A O 1
ATOM 2292 N N . GLU A 1 344 ? 8.430 55.282 63.706 1.00 58.02 537 GLU A N 1
ATOM 2293 C CA . GLU A 1 344 ? 7.105 54.836 63.322 1.00 58.19 537 GLU A CA 1
ATOM 2294 C C . GLU A 1 344 ? 7.153 54.201 61.944 1.00 57.22 537 GLU A C 1
ATOM 2295 O O . GLU A 1 344 ? 6.477 53.184 61.684 1.00 58.45 537 GLU A O 1
ATOM 2301 N N . LEU A 1 345 ? 7.959 54.784 61.068 1.00 55.02 538 LEU A N 1
ATOM 2302 C CA . LEU A 1 345 ? 8.144 54.219 59.743 1.00 53.37 538 LEU A CA 1
ATOM 2303 C C . LEU A 1 345 ? 8.890 52.884 59.845 1.00 52.91 538 LEU A C 1
ATOM 2304 O O . LEU A 1 345 ? 8.554 51.930 59.157 1.00 53.02 538 LEU A O 1
ATOM 2309 N N . TYR A 1 346 ? 9.883 52.816 60.717 1.00 52.10 539 TYR A N 1
ATOM 2310 C CA . TYR A 1 346 ? 10.541 51.558 60.993 1.00 52.41 539 TYR A CA 1
ATOM 2311 C C . TYR A 1 346 ? 9.485 50.525 61.320 1.00 53.51 539 TYR A C 1
ATOM 2312 O O . TYR A 1 346 ? 9.481 49.429 60.759 1.00 54.87 539 TYR A O 1
ATOM 2321 N N . PHE A 1 347 ? 8.582 50.863 62.231 1.00 53.63 540 PHE A N 1
ATOM 2322 C CA . PHE A 1 347 ? 7.607 49.889 62.678 1.00 54.46 540 PHE A CA 1
ATOM 2323 C C . PHE A 1 347 ? 6.708 49.535 61.502 1.00 54.89 540 PHE A C 1
ATOM 2324 O O . PHE A 1 347 ? 6.462 48.357 61.233 1.00 55.70 540 PHE A O 1
ATOM 2332 N N . GLN A 1 348 ? 6.266 50.557 60.771 1.00 54.37 541 GLN A N 1
ATOM 2333 C CA . GLN A 1 348 ? 5.357 50.342 59.638 1.00 55.05 541 GLN A CA 1
ATOM 2334 C C . GLN A 1 348 ? 5.919 49.461 58.524 1.00 55.36 541 GLN A C 1
ATOM 2335 O O . GLN A 1 348 ? 5.189 48.652 57.958 1.00 56.72 541 GLN A O 1
ATOM 2341 N N . ASN A 1 349 ? 7.198 49.618 58.204 1.00 54.73 542 ASN A N 1
ATOM 2342 C CA . ASN A 1 349 ? 7.838 48.768 57.203 1.00 55.29 542 ASN A CA 1
ATOM 2343 C C . ASN A 1 349 ? 7.812 47.305 57.605 1.00 56.91 542 ASN A C 1
ATOM 2344 O O . ASN A 1 349 ? 7.500 46.429 56.793 1.00 57.83 542 ASN A O 1
ATOM 2349 N N . TYR A 1 350 ? 8.154 47.059 58.868 1.00 57.45 543 TYR A N 1
ATOM 2350 C CA . TYR A 1 350 ? 8.198 45.717 59.428 1.00 58.72 543 TYR A CA 1
ATOM 2351 C C . TYR A 1 350 ? 6.828 45.072 59.306 1.00 60.12 543 TYR A C 1
ATOM 2352 O O . TYR A 1 350 ? 6.722 43.929 58.834 1.00 61.46 543 TYR A O 1
ATOM 2361 N N . LEU A 1 351 ? 5.789 45.810 59.713 1.00 60.06 544 LEU A N 1
ATOM 2362 C CA . LEU A 1 351 ? 4.407 45.310 59.670 1.00 61.57 544 LEU A CA 1
ATOM 2363 C C . LEU A 1 351 ? 3.975 44.920 58.262 1.00 63.11 544 LEU A C 1
ATOM 2364 O O . LEU A 1 351 ? 3.356 43.875 58.049 1.00 64.81 544 LEU A O 1
ATOM 2369 N N . GLU A 1 352 ? 4.318 45.761 57.299 1.00 63.27 545 GLU A N 1
ATOM 2370 C CA . GLU A 1 352 ? 3.870 45.563 55.942 1.00 65.01 545 GLU A CA 1
ATOM 2371 C C . GLU A 1 352 ? 4.652 44.454 55.236 1.00 66.77 545 GLU A C 1
ATOM 2372 O O . GLU A 1 352 ? 4.060 43.570 54.620 1.00 68.30 545 GLU A O 1
ATOM 2378 N N . HIS A 1 353 ? 5.978 44.499 55.348 1.00 67.35 546 HIS A N 1
ATOM 2379 C CA . HIS A 1 353 ? 6.858 43.724 54.477 1.00 68.89 546 HIS A CA 1
ATOM 2380 C C . HIS A 1 353 ? 7.435 42.443 55.060 1.00 71.10 546 HIS A C 1
ATOM 2381 O O . HIS A 1 353 ? 8.178 41.742 54.367 1.00 72.42 546 HIS A O 1
ATOM 2388 N N . HIS A 1 354 ? 7.116 42.128 56.313 1.00 72.53 547 HIS A N 1
ATOM 2389 C CA . HIS A 1 354 ? 7.707 40.961 56.967 1.00 74.68 547 HIS A CA 1
ATOM 2390 C C . HIS A 1 354 ? 6.772 39.764 56.979 1.00 77.77 547 HIS A C 1
ATOM 2391 O O . HIS A 1 354 ? 5.627 39.881 57.403 1.00 78.68 547 HIS A O 1
ATOM 2398 N N . HIS A 1 355 ? 7.254 38.613 56.526 1.00 80.58 548 HIS A N 1
ATOM 2399 C CA . HIS A 1 355 ? 6.446 37.389 56.571 1.00 84.29 548 HIS A CA 1
ATOM 2400 C C . HIS A 1 355 ? 6.369 36.828 58.002 1.00 85.76 548 HIS A C 1
ATOM 2401 O O . HIS A 1 355 ? 7.365 36.345 58.536 1.00 86.18 548 HIS A O 1
ATOM 2408 N N . HIS A 1 356 ? 5.194 36.913 58.624 1.00 87.32 549 HIS A N 1
ATOM 2409 C CA . HIS A 1 356 ? 4.999 36.383 59.982 1.00 89.83 549 HIS A CA 1
ATOM 2410 C C . HIS A 1 356 ? 4.278 35.041 59.948 1.00 93.37 549 HIS A C 1
ATOM 2411 O O . HIS A 1 356 ? 3.255 34.888 59.278 1.00 94.11 549 HIS A O 1
ATOM 2418 N N . HIS A 1 357 ? 4.814 34.071 60.680 1.00 96.28 550 HIS A N 1
ATOM 2419 C CA . HIS A 1 357 ? 4.242 32.723 60.710 1.00 100.67 550 HIS A CA 1
ATOM 2420 C C . HIS A 1 357 ? 3.158 32.644 61.779 1.00 102.02 550 HIS A C 1
ATOM 2421 O O . HIS A 1 357 ? 3.424 32.921 62.955 1.00 101.75 550 HIS A O 1
ATOM 2428 N N . HIS A 1 358 ? 1.938 32.286 61.369 1.00 103.97 551 HIS A N 1
ATOM 2429 C CA . HIS A 1 358 ? 0.817 32.150 62.311 1.00 105.52 551 HIS A CA 1
ATOM 2430 C C . HIS A 1 358 ? -0.007 30.909 61.985 1.00 108.69 551 HIS A C 1
ATOM 2431 O O . HIS A 1 358 ? -0.416 30.173 62.885 1.00 110.59 551 HIS A O 1
#

Organism: Arabidopsis thaliana (NCBI:txid3702)

Foldseek 3Di:
DQDDLVVQQPVPVPPDDPVVSVVVSVVVVVVVVVVVLVVVCVVPVPPVVLCCQFFLVNLVVLLVVLLVQLLVQLVVQLQCVQAVNHDLAFFLDPPVPAAAFDQVQVDQVVFLVLLVLLLLVCVQVCVVSVNDDDQLNVFGDWGWRNHPVDIDIDHTVRSNSSSQSSCCNRQVDQLSVLDRDSDHGDGHHDYVVPVVVSCVSSVVVSVDHPPSVVSSPPVVLVVVLLVLCVVQKDWDQDPPLGIKIFGRDPPGGDIHNDSVVNSVVCCVVVVVVSCVSRVVVSVVSSSVRCVPPPDDDD